Protein AF-A0A968VWU2-F1 (afdb_monomer)

Mean predicted aligned error: 5.8 Å

Nearest PDB structures (foldseek):
  2jiq-assembly1_A  TM=9.433E-01  e=2.489E-09  Desulfovibrio desulfuricans
  2jip-assembly1_A  TM=9.390E-01  e=4.174E-09  Desulfovibrio desulfuricans
  8j83-assembly1_A  TM=9.373E-01  e=7.001E-09  Methylorubrum extorquens AM1
  7vw6-assembly1_A  TM=9.320E-01  e=1.032E-08  Methylorubrum extorquens AM1
  8rcb-assembly1_A  TM=9.216E-01  e=8.081E-03  Nitratidesulfovibrio vulgaris str. Hildenborough

Solvent-accessible surface area (backbone atoms only — not comparable to full-atom values): 12488 Å² total; per-residue (Å²): 88,72,51,68,51,98,80,44,34,35,30,61,42,78,89,86,73,84,62,71,86,89,56,71,60,68,68,56,54,51,31,51,49,40,45,74,73,68,49,81,94,47,87,64,91,47,70,61,52,54,48,41,52,52,18,56,70,31,50,94,45,95,62,14,36,31,81,54,46,71,68,58,24,62,75,60,53,45,41,24,46,36,34,41,60,92,75,74,41,48,38,89,69,83,55,86,80,63,60,38,101,44,98,86,25,52,85,84,88,80,89,79,78,95,78,82,85,69,88,72,64,40,96,90,46,71,68,86,87,81,87,89,82,55,94,68,51,55,91,85,26,86,64,40,69,73,37,72,76,43,45,68,84,59,79,68,80,64,40,76,40,57,64,66,62,29,55,76,71,71,52,54,79,61,38,79,43,74,52,74,60,99,90,47,72,52,74,33,34,28,39,66,62,82,86,123

Sequence (196 aa):
GTMTNSERRISYLPKMIDAPGEAMPDTEIIWRFAQKMGYKGFNYQSAQDIFIEYTQITRGTNLSIAGLNYSVLKEKRSVQWPYDQTLNKGTERLFENNIFYTPDKKANILATGPLVESEKPSLQFPFILTSGRIRDHWHTMTKTGKVNLLNRHIKAMYVEMNNNDAWQLGIKENDLVTISNTNGEVTGPREGDTRQ

Secondary structure (DSSP, 8-state):
-EEE-TTSEEEE----SPPSTT---HHHHHHHHHHHTT-SS---SSHHHHHHHHHHHTTTSTT--TT--HHHHHHHSEEESSEETTTTEE-SSS-TTS--SSTTSSPP---------SPPP-SSS-SPP-----TT--TT-TTGGG-TTGGGT--S--EEE-HHHHHHTTPPTT-EEEEEETTEEEEEEEEE----

Radius of gyration: 25.0 Å; Cα contacts (8 Å, |Δi|>4): 209; chains: 1; bounding box: 54×34×62 Å

pLDDT: mean 93.1, std 6.52, range [40.03, 98.25]

Foldseek 3Di:
DWDADPQQKIADDDDDDDDPDPDDDPLVVVLVVCVVVVHPDSPDPDPQVVVQVVLVVCPPPQFRCHPDGNVLRVVVRIAHPPADNVVSHHDNDPCPVQQPPDPVRHDDDDDDDDDDPDDDADPVRNDDDDDDDDPLADPPNPPSLVDVVSCPPPNDDEAEDEPVVCVVVVHDFQDWDWDDDPVGIDIHGYDYDPPD

Structure (mmCIF, N/CA/C/O backbone):
data_AF-A0A968VWU2-F1
#
_entry.id   AF-A0A968VWU2-F1
#
loop_
_atom_site.group_PDB
_atom_site.id
_atom_site.type_symbol
_atom_site.label_atom_id
_atom_site.label_alt_id
_atom_site.label_comp_id
_atom_site.label_asym_id
_atom_site.label_entity_id
_atom_site.label_seq_id
_atom_site.pdbx_PDB_ins_code
_atom_site.Cartn_x
_atom_site.Cartn_y
_atom_site.Cartn_z
_atom_site.occupancy
_atom_site.B_iso_or_equiv
_atom_site.auth_seq_id
_atom_site.auth_comp_id
_atom_site.auth_asym_id
_atom_site.auth_atom_id
_atom_site.pdbx_PDB_model_num
ATOM 1 N N . GLY A 1 1 ? 0.133 -5.371 -16.666 1.00 94.94 1 GLY A N 1
ATOM 2 C CA . GLY A 1 1 ? 0.773 -4.325 -15.849 1.00 94.94 1 GLY A CA 1
ATOM 3 C C . GLY A 1 1 ? 1.908 -4.917 -15.044 1.00 94.94 1 GLY A C 1
ATOM 4 O O . GLY A 1 1 ? 2.286 -6.063 -15.276 1.00 94.94 1 GLY A O 1
ATOM 5 N N . THR A 1 2 ? 2.420 -4.159 -14.084 1.00 97.06 2 THR A N 1
ATOM 6 C CA . THR A 1 2 ? 3.392 -4.627 -13.089 1.00 97.06 2 THR A CA 1
ATOM 7 C C . THR A 1 2 ? 2.949 -4.197 -11.695 1.00 97.06 2 THR A C 1
ATOM 9 O O . THR A 1 2 ? 2.158 -3.267 -11.554 1.00 97.06 2 THR A O 1
ATOM 12 N N . MET A 1 3 ? 3.424 -4.894 -10.667 1.00 97.38 3 MET A N 1
ATOM 13 C CA . MET A 1 3 ? 3.210 -4.523 -9.267 1.00 97.38 3 MET A CA 1
ATOM 14 C C . MET A 1 3 ? 4.483 -4.778 -8.473 1.00 97.38 3 MET A C 1
ATOM 16 O O . MET A 1 3 ? 5.163 -5.776 -8.717 1.00 97.38 3 MET A O 1
ATOM 20 N N . THR A 1 4 ? 4.770 -3.891 -7.524 1.00 97.56 4 THR A N 1
ATOM 21 C CA . THR A 1 4 ? 5.907 -3.996 -6.606 1.00 97.56 4 THR A CA 1
ATOM 22 C C . THR A 1 4 ? 5.397 -4.305 -5.204 1.00 97.56 4 THR A C 1
ATOM 24 O O . THR A 1 4 ? 4.504 -3.615 -4.719 1.00 97.56 4 THR A O 1
ATOM 27 N N . ASN A 1 5 ? 5.944 -5.330 -4.552 1.00 97.12 5 ASN A N 1
ATOM 28 C CA . ASN A 1 5 ? 5.606 -5.663 -3.164 1.00 97.12 5 ASN A CA 1
ATOM 29 C C . ASN A 1 5 ? 6.549 -4.972 -2.149 1.00 97.12 5 ASN A C 1
ATOM 31 O O . ASN A 1 5 ? 7.481 -4.255 -2.523 1.00 97.12 5 ASN A O 1
ATOM 35 N N . SER A 1 6 ? 6.338 -5.232 -0.856 1.00 96.69 6 SER A N 1
ATOM 36 C CA . SER A 1 6 ? 7.089 -4.613 0.248 1.00 96.69 6 SER A CA 1
ATOM 37 C C . SER A 1 6 ? 8.587 -4.931 0.275 1.00 96.69 6 SER A C 1
ATOM 39 O O . SER A 1 6 ? 9.363 -4.158 0.824 1.00 96.69 6 SER A O 1
ATOM 41 N N . GLU A 1 7 ? 9.023 -6.030 -0.341 1.00 96.69 7 GLU A N 1
ATOM 42 C CA . GLU A 1 7 ? 10.445 -6.383 -0.455 1.00 96.69 7 GLU A CA 1
ATOM 43 C C . GLU A 1 7 ? 11.061 -5.924 -1.785 1.00 96.69 7 GLU A C 1
ATOM 45 O O . GLU A 1 7 ? 12.108 -6.434 -2.186 1.00 96.69 7 GLU A O 1
ATOM 50 N N . ARG A 1 8 ? 10.430 -4.954 -2.468 1.00 97.31 8 ARG A N 1
ATOM 51 C CA . ARG A 1 8 ? 10.921 -4.334 -3.713 1.00 97.31 8 ARG A CA 1
ATOM 52 C C . ARG A 1 8 ? 10.828 -5.243 -4.941 1.00 97.31 8 ARG A C 1
ATOM 54 O O . ARG A 1 8 ? 11.441 -4.964 -5.972 1.00 97.31 8 ARG A O 1
ATOM 61 N N . ARG A 1 9 ? 10.058 -6.330 -4.862 1.00 97.50 9 ARG A N 1
ATOM 62 C CA . ARG A 1 9 ? 9.907 -7.302 -5.948 1.00 97.50 9 ARG A CA 1
ATOM 63 C C . ARG A 1 9 ? 8.828 -6.867 -6.926 1.00 97.50 9 ARG A C 1
ATOM 65 O O . ARG A 1 9 ? 7.657 -6.777 -6.567 1.00 97.50 9 ARG A O 1
ATOM 72 N N . ILE A 1 10 ? 9.234 -6.663 -8.171 1.00 97.94 10 ILE A N 1
ATOM 73 C CA . ILE A 1 10 ? 8.386 -6.347 -9.313 1.00 97.94 10 ILE A CA 1
ATOM 74 C C . ILE A 1 10 ? 7.953 -7.648 -9.979 1.00 97.94 10 ILE A C 1
ATOM 76 O O . ILE A 1 10 ? 8.792 -8.472 -10.339 1.00 97.94 10 ILE A O 1
ATOM 80 N N . SER A 1 11 ? 6.648 -7.819 -10.166 1.00 97.69 11 SER A N 1
ATOM 81 C CA . SER A 1 11 ? 6.063 -8.972 -10.859 1.00 97.69 11 SER A CA 1
ATOM 82 C C . SER A 1 11 ? 5.184 -8.518 -12.018 1.00 97.69 11 SER A C 1
ATOM 84 O O . SER A 1 11 ? 4.574 -7.445 -11.966 1.00 97.69 11 SER A O 1
ATOM 86 N N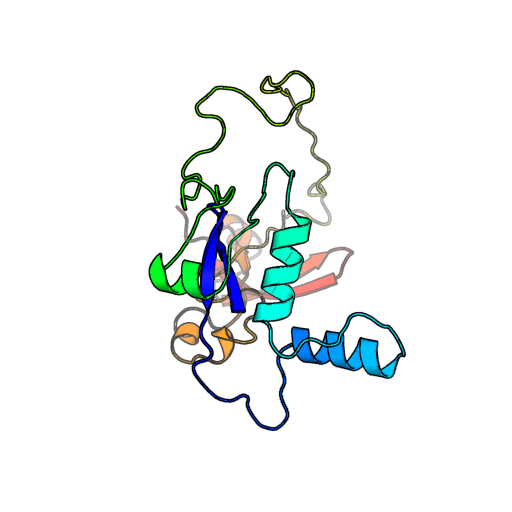 . TYR A 1 12 ? 5.109 -9.335 -13.068 1.00 97.38 12 TYR A N 1
ATOM 87 C CA . TYR A 1 12 ? 4.189 -9.102 -14.178 1.00 97.38 12 TYR A CA 1
ATOM 88 C C . TYR A 1 12 ? 2.763 -9.509 -13.793 1.00 97.38 12 TYR A C 1
ATOM 90 O O . TYR A 1 12 ? 2.537 -10.601 -13.277 1.00 97.38 12 TYR A O 1
ATOM 98 N N . LEU A 1 13 ? 1.799 -8.636 -14.084 1.00 95.75 13 LEU A N 1
ATOM 99 C CA . LEU A 1 13 ? 0.372 -8.900 -13.915 1.00 95.75 13 LEU A CA 1
ATOM 100 C C . LEU A 1 13 ? -0.287 -9.033 -15.298 1.00 95.75 13 LEU A C 1
ATOM 102 O O . LEU A 1 13 ? -0.477 -8.003 -15.968 1.00 95.75 13 LEU A O 1
ATOM 106 N N . PRO A 1 14 ? -0.609 -10.260 -15.757 1.00 94.19 14 PRO A N 1
ATOM 107 C CA . PRO A 1 14 ? -1.283 -10.470 -17.033 1.00 94.19 14 PRO A CA 1
ATOM 108 C C . PRO A 1 14 ? -2.728 -9.964 -16.991 1.00 94.19 14 PRO A C 1
ATOM 110 O O . PRO A 1 14 ? -3.388 -9.994 -15.952 1.00 94.19 14 PRO A O 1
ATOM 113 N N . LYS A 1 15 ? -3.239 -9.533 -18.149 1.00 94.25 15 LYS A N 1
ATOM 114 C CA . LYS A 1 15 ? -4.682 -9.360 -18.341 1.00 94.25 15 LYS A CA 1
ATOM 115 C C . LYS A 1 15 ? -5.313 -10.754 -18.397 1.00 94.25 15 LYS A C 1
ATOM 117 O O . LYS A 1 15 ? -4.870 -11.573 -19.195 1.00 94.25 15 LYS A O 1
ATOM 122 N N . MET A 1 16 ? -6.318 -11.003 -17.559 1.00 93.94 16 MET A N 1
ATOM 123 C CA . MET A 1 16 ? -6.994 -12.307 -17.477 1.00 93.94 16 MET A CA 1
ATOM 124 C C . MET A 1 16 ? -8.399 -12.305 -18.079 1.00 93.94 16 MET A C 1
ATOM 126 O O . MET A 1 16 ? -8.821 -13.315 -18.625 1.00 93.94 16 MET A O 1
ATOM 130 N N . ILE A 1 17 ? -9.120 -11.188 -17.977 1.00 95.31 17 ILE A N 1
ATOM 131 C CA . ILE A 1 17 ? -10.494 -11.038 -18.468 1.00 95.31 17 ILE A CA 1
ATOM 132 C C . ILE A 1 17 ? -10.662 -9.675 -19.136 1.00 95.31 17 ILE A C 1
ATOM 134 O O . ILE A 1 17 ? -9.865 -8.757 -18.904 1.00 95.31 17 ILE A O 1
ATOM 138 N N . ASP A 1 18 ? -11.695 -9.549 -19.961 1.00 95.06 18 ASP A N 1
ATOM 139 C CA . ASP A 1 18 ? -12.107 -8.263 -20.508 1.00 95.06 18 ASP A CA 1
ATOM 140 C C . ASP A 1 18 ? -12.789 -7.395 -19.452 1.00 95.06 18 ASP A C 1
ATOM 142 O O . ASP A 1 18 ? -13.362 -7.882 -18.473 1.00 95.06 18 ASP A O 1
ATOM 146 N N . ALA A 1 19 ? -12.655 -6.083 -19.630 1.00 94.81 19 ALA A N 1
ATOM 147 C CA . ALA A 1 19 ? -13.252 -5.114 -18.732 1.00 94.81 19 ALA A CA 1
ATOM 148 C C . ALA A 1 19 ? -14.783 -5.099 -18.912 1.00 94.81 19 ALA A C 1
ATOM 150 O O . ALA A 1 19 ? -15.272 -5.310 -20.023 1.00 94.81 19 ALA A O 1
ATOM 151 N N . PRO A 1 20 ? -15.559 -4.865 -17.842 1.00 95.94 20 PRO A N 1
ATOM 152 C CA . PRO A 1 20 ? -17.010 -4.797 -17.945 1.00 95.94 20 PRO A CA 1
ATOM 153 C C . PRO A 1 20 ? -17.456 -3.523 -18.678 1.00 95.94 20 PRO A C 1
ATOM 155 O O . PRO A 1 20 ? -17.035 -2.421 -18.324 1.00 95.94 20 PRO A O 1
ATOM 158 N N . GLY A 1 21 ? -18.362 -3.668 -19.648 1.00 96.69 21 GLY A N 1
ATOM 159 C CA . GLY A 1 21 ? -18.932 -2.541 -20.392 1.00 96.69 21 GLY A CA 1
ATOM 160 C C . GLY A 1 21 ? -17.859 -1.714 -21.104 1.00 96.69 21 GLY A C 1
ATOM 161 O O . GLY A 1 21 ? -17.049 -2.253 -21.849 1.00 96.69 21 GLY A O 1
ATOM 162 N N . GLU A 1 22 ? -17.852 -0.407 -20.850 1.00 95.94 22 GLU A N 1
ATOM 163 C CA . GLU A 1 22 ? -16.902 0.556 -21.429 1.00 95.94 22 GLU A CA 1
ATOM 164 C C . GLU A 1 22 ? -15.730 0.876 -20.483 1.00 95.94 22 GLU A C 1
ATOM 166 O O . GLU A 1 22 ? -15.010 1.854 -20.682 1.00 95.94 22 GLU A O 1
ATOM 171 N N . ALA A 1 23 ? -15.544 0.091 -19.414 1.00 96.75 23 ALA A N 1
ATOM 172 C CA . ALA A 1 23 ? -14.465 0.329 -18.464 1.00 96.75 23 ALA A CA 1
ATOM 173 C C . ALA A 1 23 ? -13.090 0.170 -19.130 1.00 96.75 23 ALA A C 1
ATOM 175 O O . ALA A 1 23 ? -12.847 -0.748 -19.914 1.00 96.75 23 ALA A O 1
ATOM 176 N N . MET A 1 24 ? -12.164 1.052 -18.763 1.00 94.25 24 MET A N 1
ATOM 177 C CA . MET A 1 24 ? -10.822 1.118 -19.335 1.00 94.25 24 MET A CA 1
ATOM 178 C C . MET A 1 24 ? -9.753 1.130 -18.237 1.00 94.25 24 MET A C 1
ATOM 180 O O . MET A 1 24 ? -10.033 1.576 -17.124 1.00 94.25 24 MET A O 1
ATOM 184 N N . PRO A 1 25 ? -8.519 0.670 -18.520 1.00 94.62 25 PRO A N 1
ATOM 185 C CA . PRO A 1 25 ? -7.405 0.817 -17.588 1.00 94.62 25 PRO A CA 1
ATOM 186 C C . PRO A 1 25 ? -7.124 2.292 -17.266 1.00 94.62 25 PRO A C 1
ATOM 188 O O . PRO A 1 25 ? -7.071 3.119 -18.175 1.00 94.62 25 PRO A O 1
ATOM 191 N N . ASP A 1 26 ? -6.843 2.614 -16.000 1.00 95.56 26 ASP A N 1
ATOM 192 C CA . ASP A 1 26 ? -6.592 3.997 -15.555 1.00 95.56 26 ASP A CA 1
ATOM 193 C C . ASP A 1 26 ? -5.482 4.691 -16.354 1.00 95.56 26 ASP A C 1
ATOM 195 O O . ASP A 1 26 ? -5.604 5.852 -16.740 1.00 95.56 26 ASP A O 1
ATOM 199 N N . THR A 1 27 ? -4.407 3.963 -16.668 1.00 94.00 27 THR A N 1
ATOM 200 C CA . THR A 1 27 ? -3.305 4.487 -17.483 1.00 94.00 27 THR A CA 1
ATOM 201 C C . THR A 1 27 ? -3.792 4.945 -18.854 1.00 94.00 27 THR A C 1
ATOM 203 O O . THR A 1 27 ? -3.378 5.999 -19.329 1.00 94.00 27 THR A O 1
ATOM 206 N N . GLU A 1 28 ? -4.701 4.178 -19.462 1.00 95.00 28 GLU A N 1
ATOM 207 C CA . GLU A 1 28 ? -5.255 4.489 -20.776 1.00 95.00 28 GLU A CA 1
ATOM 208 C C . GLU A 1 28 ? -6.155 5.717 -20.740 1.00 95.00 28 GLU A C 1
ATOM 210 O O . GLU A 1 28 ? -6.060 6.582 -21.612 1.00 95.00 28 GLU A O 1
ATOM 215 N N . ILE A 1 29 ? -6.971 5.832 -19.693 1.00 96.50 29 ILE A N 1
ATOM 216 C CA . ILE A 1 29 ? -7.780 7.024 -19.437 1.00 96.50 29 ILE A CA 1
ATOM 217 C C . ILE A 1 29 ? -6.874 8.261 -19.357 1.00 96.50 29 ILE A C 1
ATOM 219 O O . ILE A 1 29 ? -7.133 9.257 -20.034 1.00 96.50 29 ILE A O 1
ATOM 223 N N . ILE A 1 30 ? -5.779 8.184 -18.593 1.00 96.25 30 ILE A N 1
ATOM 224 C CA . ILE A 1 30 ? -4.851 9.303 -18.382 1.00 96.25 30 ILE A CA 1
ATOM 225 C C . ILE A 1 30 ? -4.175 9.735 -19.689 1.00 96.25 30 ILE A C 1
ATOM 227 O O . ILE A 1 30 ? -4.173 10.927 -20.007 1.00 96.25 30 ILE A O 1
ATOM 231 N N . TRP A 1 31 ? -3.611 8.808 -20.473 1.00 95.56 31 TRP A N 1
ATOM 232 C CA . TRP A 1 31 ? -2.908 9.214 -21.695 1.00 95.56 31 TRP A CA 1
ATOM 233 C C . TRP A 1 31 ? -3.866 9.717 -22.777 1.00 95.56 31 TRP A C 1
ATOM 235 O O . TRP A 1 31 ? -3.544 10.686 -23.463 1.00 95.56 31 TRP A O 1
ATOM 245 N N . ARG A 1 32 ? -5.070 9.138 -22.901 1.00 95.62 32 ARG A N 1
ATOM 246 C CA . ARG A 1 32 ? -6.089 9.639 -23.838 1.00 95.62 32 ARG A CA 1
ATOM 247 C C . ARG A 1 32 ? -6.577 11.026 -23.439 1.00 95.62 32 ARG A C 1
ATOM 249 O O . ARG A 1 32 ? -6.779 11.874 -24.306 1.00 95.62 32 ARG A O 1
ATOM 256 N N . PHE A 1 33 ? -6.734 11.275 -22.139 1.00 97.19 33 PHE A N 1
ATOM 257 C CA . PHE A 1 33 ? -7.052 12.604 -21.629 1.00 97.19 33 PHE A CA 1
ATOM 258 C C . PHE A 1 33 ? -5.965 13.617 -22.015 1.00 97.19 33 PHE A C 1
ATOM 260 O O . PHE A 1 33 ? -6.276 14.661 -22.585 1.00 97.19 33 PHE A O 1
ATOM 267 N N . ALA A 1 34 ? -4.689 13.284 -21.810 1.00 97.56 34 ALA A N 1
ATOM 268 C CA . ALA A 1 34 ? -3.575 14.144 -22.207 1.00 97.56 34 ALA A CA 1
ATOM 269 C C . ALA A 1 34 ? -3.537 14.410 -23.726 1.00 97.56 34 ALA A C 1
ATOM 271 O O . ALA A 1 34 ? -3.366 15.557 -24.144 1.00 97.56 34 ALA A O 1
ATOM 272 N N . GLN A 1 35 ? -3.780 13.385 -24.552 1.00 96.88 35 GLN A N 1
ATOM 273 C CA . GLN A 1 35 ? -3.920 13.538 -26.006 1.00 96.88 35 GLN A CA 1
ATOM 274 C C . GLN A 1 35 ? -5.071 14.485 -26.369 1.00 96.88 35 GLN A C 1
ATOM 276 O O . GLN A 1 35 ? -4.908 15.357 -27.222 1.00 96.88 35 GLN A O 1
ATOM 281 N N . LYS A 1 36 ? -6.226 14.360 -25.700 1.00 97.56 36 LYS A N 1
ATOM 282 C CA . LYS A 1 36 ? -7.393 15.222 -25.935 1.00 97.56 36 LYS A CA 1
ATOM 283 C C . LYS A 1 36 ? -7.133 16.679 -25.549 1.00 97.56 36 LYS A C 1
ATOM 285 O O . LYS A 1 36 ? -7.652 17.577 -26.205 1.00 97.56 36 LYS A O 1
ATOM 290 N N . MET A 1 37 ? -6.304 16.897 -24.533 1.00 98.25 37 MET A N 1
ATOM 291 C CA . MET A 1 37 ? -5.829 18.213 -24.099 1.00 98.25 37 MET A CA 1
ATOM 292 C C . MET A 1 37 ? -4.725 18.798 -25.002 1.00 98.25 37 MET A C 1
ATOM 294 O O . MET A 1 37 ? -4.295 19.927 -24.785 1.00 98.25 37 MET A O 1
ATOM 298 N N . GLY A 1 38 ? -4.257 18.059 -26.015 1.00 97.69 38 GLY A N 1
ATOM 299 C CA . GLY A 1 38 ? -3.237 18.519 -26.961 1.00 97.69 38 GLY A CA 1
ATOM 300 C C . GLY A 1 38 ? -1.789 18.3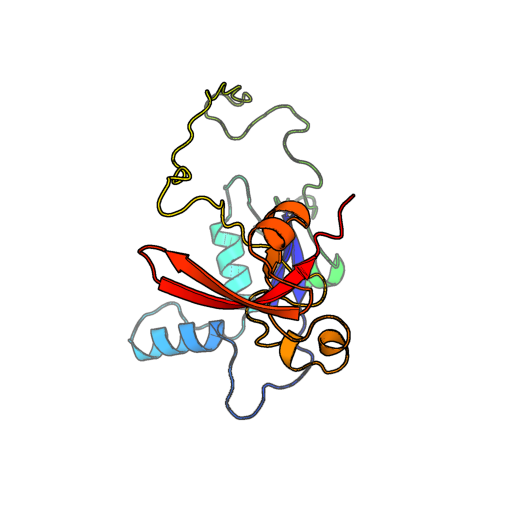37 -26.493 1.00 97.69 38 GLY A C 1
ATOM 301 O O . GLY A 1 38 ? -0.874 18.858 -27.134 1.00 97.69 38 GLY A O 1
ATOM 302 N N . TYR A 1 39 ? -1.546 17.592 -25.408 1.00 97.75 39 TYR A N 1
ATOM 303 C CA . TYR A 1 39 ? -0.186 17.271 -24.971 1.00 97.75 39 TYR A CA 1
ATOM 304 C C . TYR A 1 39 ? 0.469 16.231 -25.890 1.00 97.75 39 TYR A C 1
ATOM 306 O O . TYR A 1 39 ? -0.150 15.260 -26.326 1.00 97.75 39 TYR A O 1
ATOM 314 N N . LYS A 1 40 ? 1.764 16.423 -26.160 1.00 95.75 40 LYS A N 1
ATOM 315 C CA . LYS A 1 40 ? 2.604 15.479 -26.915 1.00 95.75 40 LYS A CA 1
ATOM 316 C C . LYS A 1 40 ? 3.249 14.460 -25.967 1.00 95.75 40 LYS A C 1
ATOM 318 O O . LYS A 1 40 ? 3.343 14.710 -24.772 1.00 95.75 40 LYS A O 1
ATOM 323 N N . GLY A 1 41 ? 3.715 13.332 -26.508 1.00 93.19 41 GLY A N 1
ATOM 324 C CA . GLY A 1 41 ? 4.418 12.294 -25.734 1.00 93.19 41 GLY A CA 1
ATOM 325 C C . GLY A 1 41 ? 3.519 11.215 -25.119 1.00 93.19 41 GLY A C 1
ATOM 326 O O . GLY A 1 41 ? 4.009 10.351 -24.412 1.00 93.19 41 GLY A O 1
ATOM 327 N N . PHE A 1 42 ? 2.218 11.220 -25.420 1.00 95.88 42 PHE A N 1
ATOM 328 C CA . PHE A 1 42 ? 1.241 10.266 -24.872 1.00 95.88 42 PHE A CA 1
ATOM 329 C C . PHE A 1 42 ? 0.776 9.212 -25.891 1.00 95.88 42 PHE A C 1
ATOM 331 O O . PHE A 1 42 ? -0.300 8.639 -25.757 1.00 95.88 42 PHE A O 1
ATOM 338 N N . ASN A 1 43 ? 1.576 8.952 -26.929 1.00 93.94 43 ASN A N 1
ATOM 339 C CA . ASN A 1 43 ? 1.254 8.018 -28.017 1.00 93.94 43 ASN A CA 1
ATOM 340 C C . ASN A 1 43 ? 1.561 6.557 -27.642 1.00 93.94 43 ASN A C 1
ATOM 342 O O . ASN A 1 43 ? 2.182 5.829 -28.416 1.00 93.94 43 ASN A O 1
ATOM 346 N N . TYR A 1 44 ? 1.155 6.146 -26.443 1.00 95.44 44 TYR A N 1
ATOM 347 C CA . TYR A 1 44 ? 1.327 4.781 -25.959 1.00 95.44 44 TYR A CA 1
ATOM 348 C C . TYR A 1 44 ? 0.298 3.849 -26.602 1.00 95.44 44 TYR A C 1
ATOM 350 O O . TYR A 1 44 ? -0.872 4.205 -26.745 1.00 95.44 44 TYR A O 1
ATOM 358 N N . GLN A 1 45 ? 0.725 2.642 -26.965 1.00 92.12 45 GLN A N 1
ATOM 359 C CA . GLN A 1 45 ? -0.150 1.581 -27.469 1.00 92.12 45 GLN A CA 1
ATOM 360 C C . GLN A 1 45 ? -0.535 0.605 -26.356 1.00 92.12 45 GLN A C 1
ATOM 362 O O . GLN A 1 45 ? -1.555 -0.078 -26.438 1.00 92.12 45 GLN A O 1
ATOM 367 N N . SER A 1 46 ? 0.282 0.521 -25.305 1.00 92.88 46 SER A N 1
ATOM 368 C CA . SER A 1 46 ? 0.063 -0.396 -24.197 1.00 92.88 46 SER A CA 1
ATOM 369 C C . SER A 1 46 ? 0.677 0.097 -22.885 1.00 92.88 46 SER A C 1
ATOM 371 O O . SER A 1 46 ? 1.582 0.928 -22.851 1.00 92.88 46 SER A O 1
ATOM 373 N N . ALA A 1 47 ? 0.260 -0.519 -21.776 1.00 93.94 47 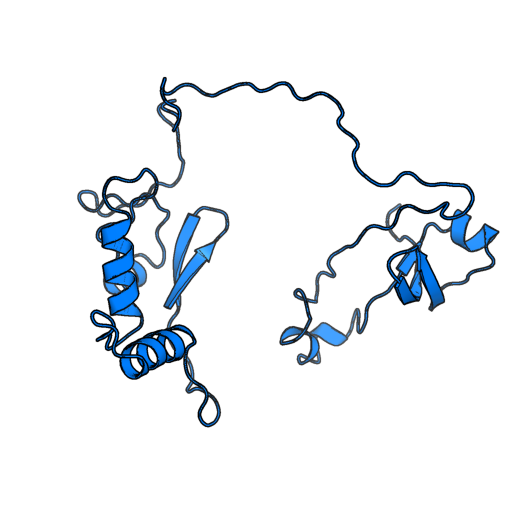ALA A N 1
ATOM 374 C CA . ALA A 1 47 ? 0.904 -0.320 -20.477 1.00 93.94 47 ALA A CA 1
ATOM 375 C C . ALA A 1 47 ? 2.382 -0.767 -20.445 1.00 93.94 47 ALA A C 1
ATOM 377 O O . ALA A 1 47 ? 3.111 -0.403 -19.521 1.00 93.94 47 ALA A O 1
ATOM 378 N N . GLN A 1 48 ? 2.832 -1.577 -21.414 1.00 94.69 48 GLN A N 1
ATOM 379 C CA . GLN A 1 48 ? 4.241 -1.943 -21.529 1.00 94.69 48 GLN A CA 1
ATOM 380 C C . GLN A 1 48 ? 5.086 -0.757 -21.993 1.00 94.69 48 GLN A C 1
ATOM 382 O O . GLN A 1 48 ? 6.196 -0.603 -21.495 1.00 94.69 48 GLN A O 1
ATOM 387 N N . ASP A 1 49 ? 4.560 0.088 -22.879 1.00 95.00 49 ASP A N 1
ATOM 388 C CA . ASP A 1 49 ? 5.298 1.235 -23.416 1.00 95.00 49 ASP A CA 1
ATOM 389 C C . ASP A 1 49 ? 5.615 2.231 -22.298 1.00 95.00 49 ASP A C 1
ATOM 391 O O . ASP A 1 49 ? 6.766 2.627 -22.128 1.00 95.00 49 ASP A O 1
ATOM 395 N N . ILE A 1 50 ? 4.624 2.517 -21.444 1.00 95.56 50 ILE A N 1
ATOM 396 C CA . ILE A 1 50 ? 4.828 3.331 -20.237 1.00 95.56 50 ILE A CA 1
ATOM 397 C C . ILE A 1 50 ? 5.837 2.676 -19.305 1.00 95.56 50 ILE A C 1
ATOM 399 O O . ILE A 1 50 ? 6.696 3.350 -18.750 1.00 95.56 50 ILE A O 1
ATOM 403 N N . PHE A 1 51 ? 5.725 1.362 -19.086 1.00 96.44 51 PHE A N 1
ATOM 404 C CA . PHE A 1 51 ? 6.646 0.673 -18.190 1.00 96.44 51 PHE A CA 1
ATOM 405 C C . PHE A 1 51 ? 8.086 0.763 -18.706 1.00 96.44 51 PHE A C 1
ATOM 407 O O . PHE A 1 51 ? 8.991 1.030 -17.921 1.00 96.44 51 PHE A O 1
ATOM 414 N N . ILE A 1 52 ? 8.298 0.604 -20.015 1.00 95.69 52 ILE A N 1
ATOM 415 C CA . ILE A 1 52 ? 9.609 0.768 -20.648 1.00 95.69 52 ILE A CA 1
ATOM 416 C C . ILE A 1 52 ? 10.112 2.198 -20.454 1.00 95.69 52 ILE A C 1
ATOM 418 O O . ILE A 1 52 ? 11.237 2.361 -19.982 1.00 95.69 52 ILE A O 1
ATOM 422 N N . GLU A 1 53 ? 9.298 3.215 -20.740 1.00 95.88 53 GLU A N 1
ATOM 423 C CA . GLU A 1 53 ? 9.669 4.617 -20.518 1.00 95.88 53 GLU A CA 1
ATOM 424 C C . GLU A 1 53 ? 10.050 4.875 -19.053 1.00 95.88 53 GLU A C 1
ATOM 426 O O . GLU A 1 53 ? 11.149 5.356 -18.768 1.00 95.88 53 GLU A O 1
ATOM 431 N N . TYR A 1 54 ? 9.204 4.444 -18.114 1.00 95.69 54 TYR A N 1
ATOM 432 C CA . TYR A 1 54 ? 9.456 4.547 -16.680 1.00 95.69 54 TYR A CA 1
ATOM 433 C C . TYR A 1 54 ? 10.785 3.895 -16.287 1.00 95.69 54 TYR A C 1
ATOM 435 O O . TYR A 1 54 ? 11.574 4.495 -15.558 1.00 95.69 54 TYR A O 1
ATOM 443 N N . THR A 1 55 ? 11.093 2.703 -16.814 1.00 96.44 55 THR A N 1
ATOM 444 C CA . THR A 1 55 ? 12.365 2.036 -16.499 1.00 96.44 55 THR A CA 1
ATOM 445 C C . THR A 1 55 ? 13.578 2.855 -16.933 1.00 96.44 55 THR A C 1
ATOM 447 O O . THR A 1 55 ? 14.579 2.870 -16.216 1.00 96.44 55 THR A O 1
ATOM 450 N N . GLN A 1 56 ? 13.493 3.583 -18.052 1.00 95.50 56 GLN A N 1
ATOM 451 C CA . GLN A 1 56 ? 14.582 4.444 -18.516 1.00 95.50 56 GLN A CA 1
ATOM 452 C C . GLN A 1 56 ? 14.780 5.656 -17.611 1.00 95.50 56 GLN A C 1
ATOM 454 O O . GLN A 1 56 ? 15.922 6.015 -17.335 1.00 95.50 56 GLN A O 1
ATOM 459 N N . ILE A 1 57 ? 13.697 6.233 -17.087 1.00 95.88 57 ILE A N 1
ATOM 460 C CA . ILE A 1 57 ? 13.757 7.374 -16.161 1.00 95.88 57 ILE A CA 1
ATOM 461 C C . ILE A 1 57 ? 14.483 6.994 -14.861 1.00 95.88 57 ILE A C 1
ATOM 463 O O . ILE A 1 57 ? 15.188 7.812 -14.279 1.00 95.88 57 ILE A O 1
ATOM 467 N N . THR A 1 58 ? 14.375 5.738 -14.418 1.00 96.31 58 THR A N 1
ATOM 468 C CA . THR A 1 58 ? 15.087 5.270 -13.214 1.00 96.31 58 THR A CA 1
ATOM 469 C C . THR A 1 58 ? 16.591 5.055 -13.417 1.00 96.31 58 THR A C 1
ATOM 471 O O . THR A 1 58 ? 17.306 4.796 -12.444 1.00 96.31 58 THR A O 1
ATOM 474 N N . ARG A 1 59 ? 17.101 5.135 -14.652 1.00 95.06 59 ARG A N 1
ATOM 475 C CA . ARG A 1 59 ? 18.513 4.881 -14.955 1.00 95.06 59 ARG A CA 1
ATOM 476 C C . ARG A 1 59 ? 19.418 5.834 -14.170 1.00 95.06 59 ARG A C 1
ATOM 478 O O . ARG A 1 59 ? 19.182 7.034 -14.116 1.00 95.06 59 ARG A O 1
ATOM 485 N N . GLY A 1 60 ? 20.474 5.286 -13.571 1.00 91.12 60 GLY A N 1
ATOM 486 C CA . GLY A 1 60 ? 21.441 6.059 -12.780 1.00 91.12 60 GLY A CA 1
ATOM 487 C C . GLY A 1 60 ? 20.973 6.400 -11.361 1.00 91.12 60 GLY A C 1
ATOM 488 O O . GLY A 1 60 ? 21.738 6.972 -10.591 1.00 91.12 60 GLY A O 1
ATOM 489 N N . THR A 1 61 ? 19.751 6.021 -10.984 1.00 94.44 61 THR A N 1
ATOM 490 C CA . THR A 1 61 ? 19.270 6.146 -9.605 1.00 94.44 61 THR A CA 1
ATOM 491 C C . THR A 1 61 ? 19.621 4.905 -8.779 1.00 94.44 61 THR A C 1
ATOM 493 O O . THR A 1 61 ? 19.834 3.814 -9.310 1.00 94.44 61 THR A O 1
ATOM 496 N N . ASN A 1 62 ? 19.577 5.042 -7.452 1.00 92.44 62 ASN A N 1
ATOM 497 C CA . ASN A 1 62 ? 19.767 3.941 -6.497 1.00 92.44 62 ASN A CA 1
ATOM 498 C C . ASN A 1 62 ? 18.674 2.857 -6.549 1.00 92.44 62 ASN A C 1
ATOM 500 O O . ASN A 1 62 ? 18.766 1.867 -5.834 1.00 92.44 62 ASN A O 1
ATOM 504 N N . LEU A 1 63 ? 17.627 3.059 -7.350 1.00 92.69 63 LEU A N 1
ATOM 505 C CA . LEU A 1 63 ? 16.491 2.155 -7.540 1.00 92.69 63 LEU A CA 1
ATOM 506 C C . LEU A 1 63 ? 16.333 1.738 -9.006 1.00 92.69 63 LEU A C 1
ATOM 508 O O . LEU A 1 63 ? 15.272 1.260 -9.395 1.00 92.69 63 LEU A O 1
ATOM 512 N N . SER A 1 64 ? 17.383 1.931 -9.813 1.00 95.75 64 SER A N 1
ATOM 513 C CA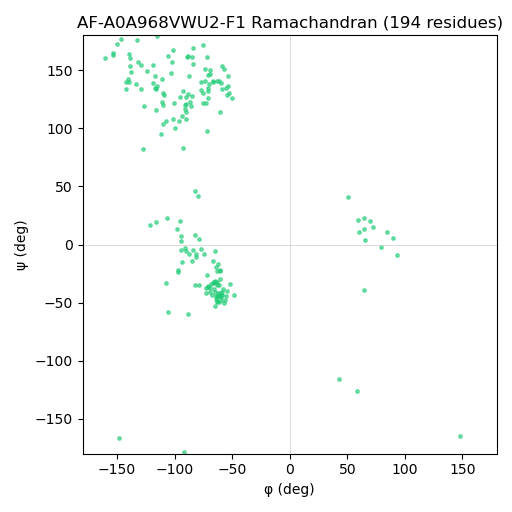 . SER A 1 64 ? 17.355 1.688 -11.252 1.00 95.75 64 SER A CA 1
ATOM 514 C C . SER A 1 64 ? 16.788 0.312 -11.583 1.00 95.75 64 SER A C 1
ATOM 516 O O . SER A 1 64 ? 17.279 -0.716 -11.118 1.00 95.75 64 SER A O 1
ATOM 518 N N . ILE A 1 65 ? 15.772 0.318 -12.438 1.00 96.94 65 ILE A N 1
ATOM 519 C CA . ILE A 1 65 ? 15.188 -0.866 -13.071 1.00 96.94 65 ILE A CA 1
ATOM 520 C C . ILE A 1 65 ? 15.381 -0.842 -14.588 1.00 96.94 65 ILE A C 1
ATOM 522 O O . ILE A 1 65 ? 14.665 -1.520 -15.328 1.00 96.94 65 ILE A O 1
ATOM 526 N N . ALA A 1 66 ? 16.334 -0.035 -15.057 1.00 95.19 66 ALA A N 1
ATOM 527 C CA . ALA A 1 66 ? 16.668 0.083 -16.465 1.00 95.19 66 ALA A CA 1
ATOM 528 C C . ALA A 1 66 ? 16.944 -1.302 -17.073 1.00 95.19 66 ALA A C 1
ATOM 530 O O . ALA A 1 66 ? 17.697 -2.103 -16.525 1.00 95.19 66 ALA A O 1
ATOM 531 N N . GLY A 1 67 ? 16.299 -1.584 -18.205 1.00 90.75 67 GLY A N 1
ATOM 532 C CA . GLY A 1 67 ? 16.409 -2.872 -18.891 1.00 90.75 67 GLY A CA 1
ATOM 533 C C . GLY A 1 67 ? 15.328 -3.889 -18.518 1.00 90.75 67 GLY A C 1
ATOM 534 O O . GLY A 1 67 ? 15.204 -4.897 -19.214 1.00 90.75 67 GLY A O 1
ATOM 535 N N . LEU A 1 68 ? 14.500 -3.633 -17.496 1.00 95.56 68 LEU A N 1
ATOM 536 C CA . LEU A 1 68 ? 13.299 -4.439 -17.281 1.00 95.56 68 LEU A CA 1
ATOM 537 C C . LEU A 1 68 ? 12.249 -4.168 -18.361 1.00 95.56 68 LEU A C 1
ATOM 539 O O . LEU A 1 68 ? 11.961 -3.036 -18.735 1.00 95.56 68 LEU A O 1
ATOM 543 N N . ASN A 1 69 ? 11.631 -5.245 -18.827 1.00 94.56 69 ASN A N 1
ATOM 544 C CA . ASN A 1 69 ? 10.462 -5.231 -19.695 1.00 94.56 69 ASN A CA 1
ATOM 545 C C . ASN A 1 69 ? 9.580 -6.445 -19.359 1.00 94.56 69 ASN A C 1
ATOM 547 O O . ASN A 1 69 ? 9.926 -7.271 -18.508 1.00 94.56 69 ASN A O 1
ATOM 551 N N . TYR A 1 70 ? 8.424 -6.566 -20.010 1.00 96.38 70 TYR A N 1
ATOM 552 C CA . TYR A 1 70 ? 7.496 -7.656 -19.706 1.00 96.38 70 TYR A CA 1
ATOM 553 C C . TYR A 1 70 ? 8.062 -9.036 -20.050 1.00 96.38 70 TYR A C 1
ATOM 555 O O . TYR A 1 70 ? 7.741 -9.987 -19.346 1.00 96.38 70 TYR A O 1
ATOM 563 N N . SER A 1 71 ? 8.909 -9.167 -21.074 1.00 95.06 71 SER A N 1
ATOM 564 C CA . SER A 1 71 ? 9.536 -10.447 -21.428 1.00 95.06 71 SER A CA 1
ATOM 565 C C . SER A 1 71 ? 10.451 -10.942 -20.308 1.00 95.06 71 SER A C 1
ATOM 567 O O . SER A 1 71 ? 10.293 -12.073 -19.859 1.00 95.06 71 SER A O 1
ATOM 569 N N . VAL A 1 72 ? 11.308 -10.065 -19.771 1.00 94.50 72 VAL A N 1
ATOM 570 C CA . VAL A 1 72 ? 12.186 -10.387 -18.630 1.00 94.50 72 VAL A CA 1
ATOM 571 C C . VAL A 1 72 ? 11.368 -10.801 -17.405 1.00 94.50 72 VAL A C 1
ATOM 573 O O . VAL A 1 72 ? 11.673 -11.798 -16.755 1.00 94.50 72 VAL A O 1
ATOM 576 N N . LEU A 1 73 ? 10.302 -10.059 -17.088 1.00 96.56 73 LEU A N 1
ATOM 577 C CA . LEU A 1 73 ? 9.455 -10.367 -15.932 1.00 96.56 73 LEU A CA 1
ATOM 578 C C . LEU A 1 73 ? 8.658 -11.665 -16.108 1.00 96.56 73 LEU A C 1
ATOM 580 O O . LEU A 1 73 ? 8.434 -12.367 -15.128 1.00 96.56 73 LEU A O 1
ATOM 584 N N . LYS A 1 74 ? 8.236 -12.001 -17.331 1.00 95.88 74 LYS A N 1
ATOM 585 C CA . LYS A 1 74 ? 7.576 -13.281 -17.630 1.00 95.88 74 LYS A CA 1
ATOM 586 C C . LYS A 1 74 ? 8.543 -14.453 -17.479 1.00 95.88 74 LYS A C 1
ATOM 588 O O . LYS A 1 74 ? 8.172 -15.456 -16.880 1.00 95.88 74 LYS A O 1
ATOM 593 N N . GLU A 1 75 ? 9.770 -14.308 -17.972 1.00 95.50 75 GLU A N 1
ATOM 594 C CA . GLU A 1 75 ? 10.817 -15.328 -17.866 1.00 95.50 75 GLU A CA 1
ATOM 595 C C . GLU A 1 75 ? 11.227 -15.562 -16.405 1.00 95.50 75 GLU A C 1
ATOM 597 O O . GLU A 1 75 ? 11.173 -16.684 -15.905 1.00 95.50 75 GLU A O 1
ATOM 602 N N . LYS A 1 76 ? 11.573 -14.491 -15.681 1.00 94.50 76 LYS A N 1
ATOM 603 C CA . LYS A 1 76 ? 12.062 -14.573 -14.293 1.00 94.50 76 LYS A CA 1
ATOM 604 C C . LYS A 1 76 ? 10.953 -14.708 -13.253 1.00 94.50 76 LYS A C 1
ATOM 606 O O . LYS A 1 76 ? 11.245 -14.896 -12.074 1.00 94.50 76 LYS A O 1
ATOM 611 N N . ARG A 1 77 ? 9.685 -14.571 -13.657 1.00 95.00 77 ARG A N 1
ATOM 612 C CA . ARG A 1 77 ? 8.476 -14.416 -12.818 1.00 95.00 77 ARG A CA 1
ATOM 613 C C . ARG A 1 77 ? 8.442 -13.129 -11.991 1.00 95.00 77 ARG A C 1
ATOM 615 O O . ARG A 1 77 ? 7.384 -12.521 -11.840 1.00 95.00 77 ARG A O 1
ATOM 622 N N . SER A 1 78 ? 9.581 -12.716 -11.445 1.00 96.25 78 SER A N 1
ATOM 623 C CA . SER A 1 78 ? 9.719 -11.503 -10.654 1.00 96.25 78 SER A CA 1
ATOM 624 C C . SER A 1 78 ? 11.173 -11.041 -10.568 1.00 96.25 78 SER A C 1
ATOM 626 O O . SER A 1 78 ? 12.092 -11.835 -10.760 1.00 96.25 78 SER A O 1
ATOM 628 N N . VAL A 1 79 ? 11.389 -9.771 -10.229 1.00 97.44 79 VAL A N 1
ATOM 629 C CA . VAL A 1 79 ? 12.723 -9.189 -10.025 1.00 97.44 79 VAL A CA 1
ATOM 630 C C . VAL A 1 79 ? 12.685 -8.205 -8.859 1.00 97.44 79 VAL A C 1
ATOM 632 O O . VAL A 1 79 ? 11.800 -7.360 -8.817 1.00 97.44 79 VAL A O 1
ATOM 635 N N . GLN A 1 80 ? 13.645 -8.266 -7.933 1.00 97.69 80 GLN A N 1
ATOM 636 C CA . GLN A 1 80 ? 13.842 -7.204 -6.938 1.00 97.69 80 GLN A CA 1
ATOM 637 C C . GLN A 1 80 ? 14.718 -6.099 -7.517 1.00 97.69 80 GLN A C 1
ATOM 639 O O . GLN A 1 80 ? 15.795 -6.386 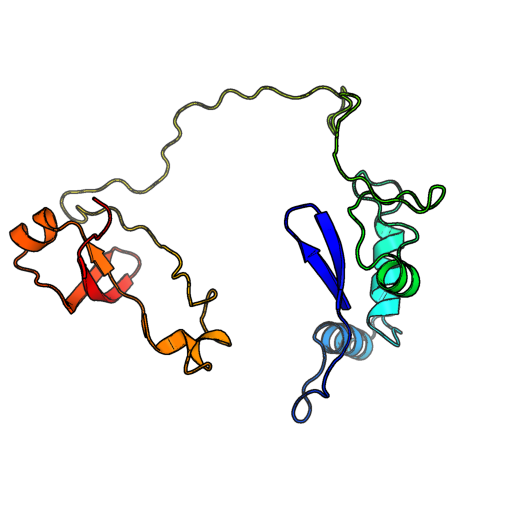-8.036 1.00 97.69 80 GLN A O 1
ATOM 644 N N . TRP A 1 81 ? 14.265 -4.847 -7.440 1.00 96.56 81 TRP A N 1
ATOM 645 C CA . TRP A 1 81 ? 15.124 -3.713 -7.790 1.00 96.56 81 TRP A CA 1
ATOM 646 C C . TRP A 1 81 ? 16.207 -3.512 -6.716 1.00 96.56 81 TRP A C 1
ATOM 648 O O . TRP A 1 81 ? 16.014 -4.008 -5.614 1.00 96.56 81 TRP A O 1
ATOM 658 N N . PRO A 1 82 ? 17.324 -2.808 -6.967 1.00 96.56 82 PRO A N 1
ATOM 659 C CA . PRO A 1 82 ? 17.827 -2.422 -8.280 1.00 96.56 82 PRO A CA 1
ATOM 660 C C . PRO A 1 82 ? 18.051 -3.630 -9.183 1.00 96.56 82 PRO A C 1
ATOM 662 O O . PRO A 1 82 ? 18.291 -4.741 -8.717 1.00 96.56 82 PRO A O 1
ATOM 665 N N . TYR A 1 83 ? 17.918 -3.409 -10.482 1.00 96.31 83 TYR A N 1
ATOM 666 C CA . TYR A 1 83 ? 18.133 -4.427 -11.493 1.00 96.31 83 TYR A CA 1
ATOM 667 C C . TYR A 1 83 ? 19.392 -4.109 -12.290 1.00 96.31 83 TYR A C 1
ATOM 669 O O . TYR A 1 83 ? 19.506 -3.039 -12.889 1.00 96.31 83 TYR A O 1
ATOM 677 N N . ASP A 1 84 ? 20.323 -5.056 -12.301 1.00 91.81 84 ASP A N 1
ATOM 678 C CA . ASP A 1 84 ? 21.518 -5.002 -13.125 1.00 91.81 84 ASP A CA 1
ATOM 679 C C . ASP A 1 84 ? 21.228 -5.667 -14.474 1.00 91.81 84 ASP A C 1
ATOM 681 O O . ASP A 1 84 ? 21.088 -6.890 -14.581 1.00 91.81 84 ASP A O 1
ATOM 685 N N . GLN A 1 85 ? 21.134 -4.842 -15.518 1.00 89.19 85 GLN A N 1
ATOM 686 C CA . GLN A 1 85 ? 20.899 -5.300 -16.883 1.00 89.19 85 GLN A CA 1
ATOM 687 C C . GLN A 1 85 ? 22.067 -6.136 -17.429 1.00 89.19 85 GLN A C 1
ATOM 689 O O . GLN A 1 85 ? 21.828 -7.048 -18.217 1.00 89.19 85 GLN A O 1
ATOM 694 N N . THR A 1 86 ? 23.306 -5.854 -17.016 1.00 90.44 86 THR A N 1
ATOM 695 C CA . THR A 1 86 ? 24.504 -6.558 -17.505 1.00 90.44 86 THR A CA 1
ATOM 696 C C . THR A 1 86 ? 24.586 -7.973 -16.946 1.00 90.44 86 THR A C 1
ATOM 698 O O . THR A 1 86 ? 24.926 -8.908 -17.665 1.00 90.44 86 THR A O 1
ATOM 701 N N . LEU A 1 87 ? 24.186 -8.139 -15.685 1.00 90.12 87 LEU A N 1
ATOM 702 C CA . LEU A 1 87 ? 24.127 -9.433 -15.009 1.00 90.12 87 LEU A CA 1
ATOM 703 C C . LEU A 1 87 ? 22.771 -10.128 -15.170 1.00 90.12 87 LEU A C 1
ATOM 705 O O . LEU A 1 87 ? 22.604 -11.261 -14.717 1.00 90.12 87 LEU A O 1
ATOM 709 N N . ASN A 1 88 ? 21.791 -9.456 -15.786 1.00 90.50 88 ASN A N 1
ATOM 710 C CA . ASN A 1 88 ? 20.411 -9.921 -15.897 1.00 90.50 88 ASN A CA 1
ATOM 711 C C . ASN A 1 88 ? 19.853 -10.355 -14.519 1.00 90.50 88 ASN A C 1
ATOM 713 O O . ASN A 1 88 ? 19.196 -11.394 -14.394 1.00 90.50 88 ASN A O 1
ATOM 717 N N . LYS A 1 89 ? 20.158 -9.602 -13.449 1.00 93.38 89 LYS A N 1
ATOM 718 C CA . LYS A 1 89 ? 19.873 -9.997 -12.057 1.00 93.38 89 LYS A CA 1
ATOM 719 C C . LYS A 1 89 ? 19.379 -8.817 -11.214 1.00 93.38 89 LYS A C 1
ATOM 721 O O . LYS A 1 89 ? 19.867 -7.701 -11.334 1.00 93.38 89 LYS A O 1
ATOM 726 N N . GLY A 1 90 ? 18.395 -9.079 -10.353 1.00 95.06 90 GLY A N 1
ATOM 727 C CA . GLY A 1 90 ? 17.943 -8.138 -9.323 1.00 95.06 90 GLY A CA 1
ATOM 728 C C . GLY A 1 90 ? 18.790 -8.186 -8.048 1.00 95.06 90 GLY A C 1
ATOM 729 O O . GLY A 1 90 ? 19.580 -9.109 -7.850 1.00 95.06 90 GLY A O 1
ATOM 730 N N . THR A 1 91 ? 18.595 -7.223 -7.152 1.00 95.75 91 THR A N 1
ATOM 731 C CA . THR A 1 91 ? 19.298 -7.155 -5.862 1.00 95.75 91 THR A CA 1
ATOM 732 C C . THR A 1 91 ? 18.418 -7.649 -4.713 1.00 95.75 91 THR A C 1
ATOM 734 O O . THR A 1 91 ? 17.500 -6.951 -4.276 1.00 95.75 91 THR A O 1
ATOM 737 N N . GLU A 1 92 ? 18.730 -8.834 -4.184 1.00 95.06 92 GLU A N 1
ATOM 738 C CA . GLU A 1 92 ? 17.990 -9.472 -3.082 1.00 95.06 92 GLU A CA 1
ATOM 739 C C . GLU A 1 92 ? 18.066 -8.649 -1.787 1.00 95.06 92 GLU A C 1
ATOM 741 O O . GLU A 1 92 ? 17.038 -8.321 -1.189 1.00 95.06 92 GLU A O 1
ATOM 746 N N . ARG A 1 93 ? 19.277 -8.225 -1.406 1.00 95.88 93 ARG A N 1
ATOM 747 C CA . ARG A 1 93 ? 19.542 -7.446 -0.194 1.00 95.88 93 ARG A CA 1
ATOM 748 C C . ARG A 1 93 ? 20.363 -6.197 -0.505 1.00 95.88 93 ARG A C 1
ATOM 750 O O . ARG A 1 93 ? 21.354 -6.252 -1.223 1.00 95.88 93 ARG A O 1
ATOM 757 N N . LEU A 1 94 ? 19.941 -5.058 0.041 1.00 96.12 94 LEU A N 1
ATOM 758 C CA . LEU A 1 94 ? 20.689 -3.804 -0.060 1.00 96.12 94 LEU A CA 1
ATOM 759 C C . LEU A 1 94 ? 21.769 -3.709 1.020 1.00 96.12 94 LEU A C 1
ATOM 761 O O . LEU A 1 94 ? 21.621 -4.270 2.105 1.00 96.12 94 LEU A O 1
ATOM 765 N N . PHE A 1 95 ? 22.803 -2.918 0.726 1.00 96.00 95 PHE A N 1
ATOM 766 C CA . PHE A 1 95 ? 23.838 -2.489 1.674 1.00 96.00 95 PHE A CA 1
ATOM 767 C C . PHE A 1 95 ? 24.723 -3.610 2.243 1.00 96.00 95 PHE A C 1
ATOM 769 O O . PHE A 1 95 ? 25.358 -3.415 3.275 1.00 96.00 95 PHE A O 1
ATOM 776 N N . GLU A 1 96 ? 24.837 -4.757 1.564 1.00 95.88 96 GLU A N 1
ATOM 777 C CA . GLU A 1 96 ? 25.745 -5.849 1.973 1.00 95.88 96 GLU A CA 1
ATOM 778 C C . GLU A 1 96 ? 27.223 -5.424 2.009 1.00 95.88 96 GLU A C 1
ATOM 780 O O . GLU A 1 96 ? 28.034 -6.013 2.715 1.00 95.88 96 GLU A O 1
ATOM 785 N N . ASN A 1 97 ? 27.566 -4.361 1.282 1.00 95.31 97 ASN A N 1
ATOM 786 C CA . ASN A 1 97 ? 28.891 -3.749 1.242 1.00 95.31 97 ASN A CA 1
ATOM 787 C C . ASN A 1 97 ? 29.067 -2.568 2.218 1.00 95.31 97 ASN A C 1
ATOM 789 O O . ASN A 1 97 ? 30.082 -1.880 2.145 1.00 95.31 97 ASN A O 1
ATOM 793 N N . ASN A 1 98 ? 28.094 -2.299 3.098 1.00 96.56 98 ASN A N 1
ATOM 794 C CA . ASN A 1 98 ? 28.082 -1.160 4.027 1.00 96.56 98 ASN A CA 1
ATOM 795 C C . ASN A 1 98 ? 28.137 0.233 3.360 1.00 96.56 98 ASN A C 1
ATOM 797 O O . ASN A 1 98 ? 28.509 1.206 4.012 1.00 96.56 98 ASN A O 1
ATOM 801 N N . ILE A 1 99 ? 27.758 0.348 2.081 1.00 96.00 99 ILE A N 1
ATOM 802 C CA . ILE A 1 99 ? 27.691 1.625 1.353 1.00 96.00 99 ILE A CA 1
ATOM 803 C C . ILE A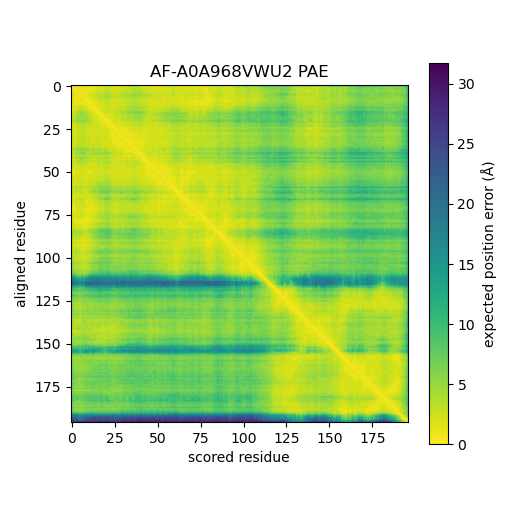 1 99 ? 26.243 2.110 1.327 1.00 96.00 99 ILE A C 1
ATOM 805 O O . ILE A 1 99 ? 25.443 1.658 0.509 1.00 96.00 99 ILE A O 1
ATOM 809 N N . PHE A 1 100 ? 25.901 3.052 2.200 1.00 97.06 100 PHE A N 1
ATOM 810 C CA . PHE A 1 100 ? 24.542 3.579 2.326 1.00 97.06 100 PHE A CA 1
ATOM 811 C C . PHE A 1 100 ? 24.258 4.708 1.326 1.00 97.06 100 PHE A C 1
ATOM 813 O O . PHE A 1 100 ? 25.162 5.348 0.784 1.00 97.06 100 PHE A O 1
ATOM 820 N N . TYR A 1 101 ? 22.977 4.994 1.085 1.00 95.19 101 TYR A N 1
ATOM 821 C CA . TYR A 1 101 ? 22.536 6.093 0.212 1.00 95.19 101 TYR A CA 1
ATOM 822 C C . TYR A 1 101 ? 22.577 7.464 0.906 1.00 95.19 101 TYR A C 1
ATOM 824 O O . TYR A 1 101 ? 21.675 8.281 0.756 1.00 95.19 101 TYR A O 1
ATOM 832 N N . THR A 1 102 ? 23.641 7.714 1.662 1.00 96.38 102 THR A N 1
ATOM 833 C CA . THR A 1 102 ? 23.975 8.993 2.297 1.00 96.38 102 THR A CA 1
ATOM 834 C C . THR A 1 102 ? 25.130 9.668 1.542 1.00 96.38 102 THR A C 1
ATOM 836 O O . THR A 1 102 ? 25.817 9.005 0.750 1.00 96.38 102 THR A O 1
ATOM 839 N N . PRO A 1 103 ? 25.364 10.983 1.724 1.00 96.31 103 PRO A N 1
ATOM 840 C CA . PRO A 1 103 ? 26.485 11.673 1.080 1.00 96.31 103 PRO A CA 1
ATOM 841 C C . PRO A 1 103 ? 27.858 11.069 1.416 1.00 96.31 103 PRO A C 1
ATOM 843 O O . PRO A 1 103 ? 28.694 10.935 0.528 1.00 96.31 103 PRO A O 1
ATOM 846 N N . ASP A 1 104 ? 28.065 10.640 2.665 1.00 97.19 104 ASP A N 1
ATOM 847 C CA . ASP A 1 104 ? 29.316 10.050 3.165 1.00 97.19 104 ASP A CA 1
ATOM 848 C C . ASP A 1 104 ? 29.341 8.509 3.122 1.00 97.19 104 ASP A C 1
ATOM 850 O O . ASP A 1 104 ? 30.316 7.889 3.548 1.00 97.19 104 ASP A O 1
ATOM 854 N N . LYS A 1 105 ? 28.273 7.895 2.593 1.00 97.69 105 LYS A N 1
ATOM 855 C CA . LYS A 1 105 ? 28.074 6.445 2.454 1.00 97.69 105 LYS A CA 1
ATOM 856 C C . LYS A 1 105 ? 27.977 5.660 3.761 1.00 97.69 105 LYS A C 1
ATOM 858 O O . LYS A 1 105 ? 28.005 4.431 3.711 1.00 97.69 105 LYS A O 1
ATOM 863 N N . LYS A 1 106 ? 27.797 6.318 4.907 1.00 97.81 106 LYS A N 1
ATOM 864 C CA . LYS A 1 106 ? 27.626 5.663 6.213 1.00 97.81 106 LYS A CA 1
ATOM 865 C C . LYS A 1 106 ? 26.166 5.645 6.659 1.00 97.81 106 LYS A C 1
ATOM 867 O O . LYS A 1 106 ? 25.353 6.453 6.216 1.00 97.81 106 LYS A O 1
ATOM 872 N N . ALA A 1 107 ? 25.827 4.711 7.545 1.00 97.19 107 ALA A N 1
ATOM 873 C CA . ALA A 1 107 ? 24.531 4.714 8.213 1.00 97.19 107 ALA A CA 1
ATOM 874 C C . ALA A 1 107 ? 24.462 5.865 9.226 1.00 97.19 107 ALA A C 1
ATOM 876 O O . ALA A 1 107 ? 25.384 6.050 10.020 1.00 97.19 107 ALA A O 1
ATOM 877 N N . ASN A 1 108 ? 23.347 6.594 9.234 1.00 95.94 108 ASN A N 1
ATOM 878 C CA . ASN A 1 108 ? 23.091 7.634 10.226 1.00 95.94 108 ASN A CA 1
ATOM 879 C C . ASN A 1 108 ? 22.364 7.028 11.428 1.00 95.94 108 ASN A C 1
ATOM 881 O O . ASN A 1 108 ? 21.262 6.498 11.283 1.00 95.94 108 ASN A O 1
ATOM 885 N N . ILE A 1 109 ? 22.963 7.131 12.614 1.00 95.38 109 ILE A N 1
ATOM 886 C CA . ILE A 1 109 ? 22.312 6.766 13.875 1.00 95.38 109 ILE A CA 1
ATOM 887 C C . ILE A 1 109 ? 21.608 8.013 14.402 1.00 95.38 109 ILE A C 1
ATOM 889 O O . ILE A 1 109 ? 22.257 8.999 14.744 1.00 95.38 109 ILE A O 1
ATOM 893 N N . LEU A 1 110 ? 20.279 7.974 14.446 1.00 92.62 110 LEU A N 1
ATOM 894 C CA . LEU A 1 110 ? 19.451 9.081 14.913 1.00 92.62 110 LEU A CA 1
ATOM 895 C C . LEU A 1 110 ? 18.811 8.697 16.245 1.00 92.62 110 LEU A C 1
ATOM 897 O O . LEU A 1 110 ? 18.061 7.726 16.316 1.00 92.62 110 LEU A O 1
ATOM 901 N N . ALA A 1 111 ? 19.102 9.462 17.295 1.00 91.62 111 ALA A N 1
ATOM 902 C CA . ALA A 1 111 ? 18.397 9.360 18.565 1.00 91.62 111 ALA A CA 1
ATOM 903 C C . ALA A 1 111 ? 17.216 10.337 18.553 1.00 91.62 111 ALA A C 1
ATOM 905 O O . ALA A 1 111 ? 17.408 11.543 18.408 1.00 91.62 111 ALA A O 1
ATOM 906 N N . THR A 1 112 ? 15.998 9.824 18.705 1.00 86.69 112 THR A N 1
ATOM 907 C CA . THR A 1 112 ? 14.784 10.641 18.823 1.00 86.69 112 THR A CA 1
ATOM 908 C C . THR A 1 112 ? 14.243 10.556 20.245 1.00 86.69 112 THR A C 1
ATOM 910 O O . THR A 1 112 ? 14.101 9.459 20.786 1.00 86.69 112 THR A O 1
ATOM 913 N N . GLY A 1 113 ? 13.945 11.706 20.855 1.00 82.81 113 GLY A N 1
ATOM 914 C CA . GLY A 1 113 ? 13.246 11.774 22.143 1.00 82.81 113 GLY A CA 1
ATOM 915 C C . GLY A 1 113 ? 11.743 11.483 22.011 1.00 82.81 113 GLY A C 1
ATOM 916 O O . GLY A 1 113 ? 11.235 11.392 20.890 1.00 82.81 113 GLY A O 1
ATOM 917 N N . PRO A 1 114 ? 11.013 11.351 23.134 1.00 81.75 114 PRO A N 1
ATOM 918 C CA . PRO A 1 114 ? 9.572 11.140 23.106 1.00 81.75 114 PRO A CA 1
ATOM 919 C C . PRO A 1 114 ? 8.865 12.429 22.672 1.00 81.75 114 PRO A C 1
ATOM 921 O O . PRO A 1 114 ? 8.633 13.331 23.475 1.00 81.75 114 PRO A O 1
ATOM 924 N N . LEU A 1 115 ? 8.523 12.515 21.391 1.00 78.06 115 LEU A N 1
ATOM 925 C CA . LEU A 1 115 ? 7.606 13.521 20.875 1.00 78.06 115 LEU A CA 1
ATOM 926 C C . LEU A 1 115 ? 6.198 12.912 20.868 1.00 78.06 115 LEU A C 1
ATOM 928 O O . LEU A 1 115 ? 5.928 11.987 20.107 1.00 78.06 115 LEU A O 1
ATOM 932 N N . VAL A 1 116 ? 5.316 13.394 21.747 1.00 72.50 116 VAL A N 1
ATOM 933 C CA . VAL A 1 116 ? 3.901 12.989 21.776 1.00 72.50 116 VAL A CA 1
ATOM 934 C C . VAL A 1 116 ? 3.057 14.183 21.348 1.00 72.50 116 VAL A C 1
ATOM 936 O O . VAL A 1 116 ? 2.739 15.046 22.163 1.00 72.50 116 VAL A O 1
ATOM 939 N N . GLU A 1 117 ? 2.721 14.229 20.061 1.00 80.25 117 GLU A N 1
ATOM 940 C CA . GLU A 1 117 ? 1.850 15.255 19.461 1.00 80.25 117 GLU A CA 1
ATOM 941 C C . GLU A 1 117 ? 0.378 14.827 19.391 1.00 80.25 117 GLU A C 1
ATOM 943 O O . GLU A 1 117 ? -0.479 15.607 18.988 1.00 80.25 117 GLU A O 1
ATOM 948 N N . SER A 1 118 ? 0.064 13.588 19.774 1.00 83.75 118 SER A N 1
ATOM 949 C CA . SER A 1 118 ? -1.313 13.098 19.770 1.00 83.75 118 SER A CA 1
ATOM 950 C C . SER A 1 118 ? -2.163 13.782 20.841 1.00 83.75 118 SER A C 1
ATOM 952 O O . SER A 1 118 ? -1.683 14.090 21.936 1.00 83.75 118 SER A O 1
ATOM 954 N N . GLU A 1 119 ? -3.446 13.972 20.526 1.00 87.12 119 GLU A N 1
ATOM 955 C CA . GLU A 1 119 ? -4.442 14.477 21.469 1.00 87.12 119 GLU A CA 1
ATOM 956 C C . GLU A 1 119 ? -4.458 13.617 22.737 1.00 87.12 119 GLU A C 1
ATOM 958 O O . GLU A 1 119 ? -4.526 12.386 22.686 1.00 87.12 119 GLU A O 1
ATOM 963 N N . LYS A 1 120 ? -4.361 14.280 23.891 1.00 90.25 120 LYS A N 1
ATOM 964 C CA . LYS A 1 120 ? -4.388 13.608 25.189 1.00 90.25 120 LYS A CA 1
ATOM 965 C C . LYS A 1 120 ? -5.832 13.444 25.654 1.00 90.25 120 LYS A C 1
ATOM 967 O O . LYS A 1 120 ? -6.624 14.371 25.463 1.00 90.25 120 LYS A O 1
ATOM 972 N N . PRO A 1 121 ? -6.158 12.334 26.337 1.00 93.19 121 PRO A N 1
ATOM 973 C CA . PRO A 1 121 ? -7.427 12.213 27.030 1.00 93.19 121 PRO A CA 1
ATOM 974 C C . PRO A 1 121 ? -7.661 13.387 27.983 1.00 93.19 121 PRO A C 1
ATOM 976 O O . PRO A 1 121 ? -6.733 13.910 28.605 1.00 93.19 121 PRO A O 1
ATOM 979 N N . SER A 1 122 ? -8.919 13.786 28.102 1.00 93.50 122 SER A N 1
ATOM 980 C CA . SER A 1 122 ? -9.379 14.841 29.003 1.00 93.50 122 SER A CA 1
ATOM 981 C C . SER A 1 122 ? -10.613 14.370 29.768 1.00 93.50 122 SER A C 1
ATOM 983 O O . SER A 1 122 ? -11.152 13.302 29.494 1.00 93.50 122 SER A O 1
ATOM 985 N N . LEU A 1 123 ? -11.106 15.188 30.700 1.00 94.00 123 LEU A N 1
ATOM 986 C CA . LEU A 1 123 ? -12.371 14.899 31.383 1.00 94.00 123 LEU A CA 1
ATOM 987 C C . LEU A 1 123 ? -13.562 14.831 30.411 1.00 94.00 123 LEU A C 1
ATOM 989 O O . LEU A 1 123 ? -14.509 14.097 30.668 1.00 94.00 123 LEU A O 1
ATOM 993 N N . GLN A 1 124 ? -13.514 15.580 29.303 1.00 94.00 124 GLN A N 1
ATOM 994 C CA . GLN A 1 124 ? -14.567 15.575 28.284 1.00 94.00 124 GLN A CA 1
ATOM 995 C C . GLN A 1 124 ? -14.427 14.401 27.303 1.00 94.00 124 GLN A C 1
ATOM 997 O O . GLN A 1 124 ? -15.432 13.851 26.864 1.00 94.00 124 GLN A O 1
ATOM 1002 N N . PHE A 1 125 ? -13.192 14.007 26.977 1.00 94.56 125 PHE A N 1
ATOM 1003 C CA . PHE A 1 125 ? -12.876 12.909 26.059 1.00 94.56 125 PHE A CA 1
ATOM 1004 C C . PHE A 1 125 ? -11.900 11.937 26.744 1.00 94.56 125 PHE A C 1
ATOM 1006 O O . PHE A 1 125 ? -10.687 12.062 26.561 1.00 94.56 125 PHE A O 1
ATOM 1013 N N . PRO A 1 126 ? -12.397 11.008 27.583 1.00 94.50 126 PRO A N 1
ATOM 1014 C CA . PRO A 1 126 ? -11.543 10.204 28.463 1.00 94.50 126 PRO A CA 1
ATOM 1015 C C . PRO A 1 126 ? -10.890 8.996 27.774 1.00 94.50 126 PRO A C 1
ATOM 1017 O O . PRO A 1 126 ? -9.993 8.382 28.347 1.00 94.50 126 PRO A O 1
ATOM 1020 N N . PHE A 1 127 ? -11.308 8.656 26.552 1.00 93.94 127 PHE A N 1
ATOM 1021 C CA . PHE A 1 127 ? -10.835 7.476 25.825 1.00 93.94 127 PHE A CA 1
ATOM 1022 C C . PHE A 1 127 ? -9.830 7.826 24.727 1.00 93.94 127 PHE A C 1
ATOM 1024 O O . PHE A 1 127 ? -9.941 8.857 24.065 1.00 93.94 127 PHE A O 1
ATOM 1031 N N . ILE A 1 128 ? -8.885 6.914 24.484 1.00 93.56 128 ILE A N 1
ATOM 1032 C CA . ILE A 1 128 ? -8.008 6.956 23.310 1.00 93.56 128 ILE A CA 1
ATOM 1033 C C . ILE A 1 128 ? -8.670 6.153 22.192 1.00 93.56 128 ILE A C 1
ATOM 1035 O O . ILE A 1 128 ? -8.831 4.938 22.303 1.00 93.56 128 ILE A O 1
ATOM 1039 N N . LEU A 1 129 ? -9.016 6.820 21.092 1.00 93.00 129 LEU A N 1
ATOM 1040 C CA . LEU A 1 129 ? -9.529 6.155 19.899 1.00 93.00 129 LEU A CA 1
ATOM 1041 C C . LEU A 1 129 ? -8.372 5.699 19.005 1.00 93.00 129 LEU A C 1
ATOM 1043 O O . LEU A 1 129 ? -7.576 6.510 18.534 1.00 93.00 129 LEU A O 1
ATOM 1047 N N . THR A 1 130 ? -8.314 4.400 18.714 1.00 93.19 130 THR A N 1
ATOM 1048 C CA . THR A 1 130 ? -7.408 3.838 17.703 1.00 93.19 130 THR A CA 1
ATOM 1049 C C . THR A 1 130 ? -8.207 3.166 16.592 1.00 93.19 130 THR A C 1
ATOM 1051 O O . THR A 1 130 ? -9.346 2.753 16.796 1.00 93.19 130 THR A O 1
ATOM 1054 N N . SER A 1 131 ? -7.630 3.075 15.390 1.00 93.00 131 SER A N 1
ATOM 1055 C CA . SER A 1 131 ? -8.256 2.387 14.256 1.00 93.00 131 SER A CA 1
ATOM 1056 C C . SER A 1 131 ? -7.429 1.185 13.808 1.00 93.00 131 SER A C 1
ATOM 1058 O O . SER A 1 131 ? -6.205 1.244 13.654 1.00 93.00 131 SER A O 1
ATOM 1060 N N . GLY A 1 132 ? -8.125 0.073 13.584 1.00 92.00 132 GLY A N 1
ATOM 1061 C CA . GLY A 1 132 ? -7.549 -1.221 13.241 1.00 92.00 132 GLY A CA 1
ATOM 1062 C C . GLY A 1 132 ? -7.934 -1.697 11.846 1.00 92.00 132 GLY A C 1
ATOM 1063 O O . GLY A 1 132 ? -8.620 -1.012 11.088 1.00 92.00 132 GLY A O 1
ATOM 1064 N N . ARG A 1 133 ? -7.418 -2.871 11.480 1.00 92.00 133 ARG A N 1
ATOM 1065 C CA . ARG A 1 133 ? -7.731 -3.563 10.224 1.00 92.00 133 ARG A CA 1
ATOM 1066 C C . ARG A 1 133 ? -8.359 -4.890 10.607 1.00 92.00 133 ARG A C 1
ATOM 1068 O O . ARG A 1 133 ? -7.878 -5.555 11.518 1.00 92.00 133 ARG A O 1
ATOM 1075 N N . ILE A 1 134 ? -9.395 -5.275 9.882 1.00 89.19 134 ILE A N 1
ATOM 1076 C CA . ILE A 1 134 ? -10.019 -6.584 10.028 1.00 89.19 134 ILE A CA 1
ATOM 1077 C C . ILE A 1 134 ? -9.359 -7.521 9.024 1.00 89.19 134 ILE A C 1
ATOM 1079 O O . ILE A 1 134 ? -9.240 -7.170 7.854 1.00 89.19 134 ILE A O 1
ATOM 1083 N N . ARG A 1 135 ? -8.951 -8.715 9.469 1.00 89.06 135 ARG A N 1
ATOM 1084 C CA . ARG A 1 135 ? -8.246 -9.711 8.641 1.00 89.06 135 ARG A CA 1
ATOM 1085 C C . ARG A 1 135 ? -8.926 -9.960 7.288 1.00 89.06 135 ARG A C 1
ATOM 1087 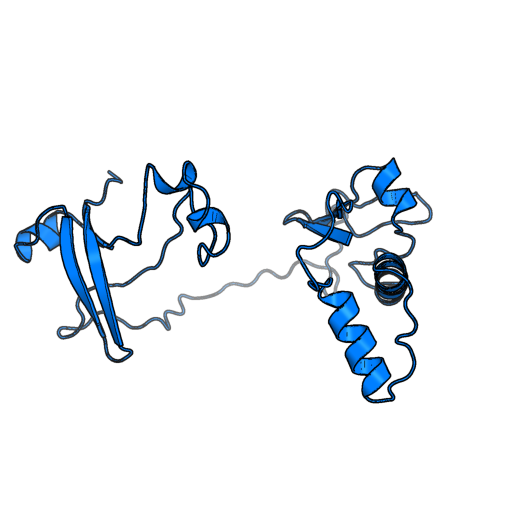O O . ARG A 1 135 ? -8.247 -10.054 6.271 1.00 89.06 135 ARG A O 1
ATOM 1094 N N . ASP A 1 136 ? -10.253 -10.075 7.296 1.00 90.88 136 ASP A N 1
ATOM 1095 C CA . ASP A 1 136 ? -11.036 -10.514 6.135 1.00 90.88 136 ASP A CA 1
ATOM 1096 C C . ASP A 1 136 ? -11.372 -9.374 5.160 1.00 90.88 136 ASP A C 1
ATOM 1098 O O . ASP A 1 136 ? -11.758 -9.630 4.018 1.00 90.88 136 ASP A O 1
ATOM 1102 N N . HIS A 1 137 ? -11.192 -8.116 5.579 1.00 93.31 137 HIS A N 1
ATOM 1103 C CA . HIS A 1 137 ? -11.574 -6.941 4.801 1.00 93.31 137 HIS A CA 1
ATOM 1104 C C . HIS A 1 137 ? -10.376 -6.082 4.432 1.00 93.31 137 HIS A C 1
ATOM 1106 O O . HIS A 1 137 ? -9.419 -5.919 5.181 1.00 93.31 137 HIS A O 1
ATOM 1112 N N . TRP A 1 138 ? -10.447 -5.491 3.243 1.00 92.06 138 TRP A N 1
ATOM 1113 C CA . TRP A 1 138 ? -9.360 -4.689 2.696 1.00 92.06 138 TRP A CA 1
ATOM 1114 C C . TRP A 1 138 ? -9.828 -3.253 2.534 1.00 92.06 138 TRP A C 1
ATOM 1116 O O . TRP A 1 138 ? -10.734 -2.981 1.741 1.00 92.06 138 TRP A O 1
ATOM 1126 N N . HIS A 1 139 ? -9.196 -2.353 3.286 1.00 93.00 139 HIS A N 1
ATOM 1127 C CA . HIS A 1 139 ? -9.484 -0.919 3.308 1.00 93.00 139 HIS A CA 1
ATOM 1128 C C . HIS A 1 139 ? -10.993 -0.622 3.324 1.00 93.00 139 HIS A C 1
ATOM 1130 O O . HIS A 1 139 ? -11.684 -0.979 4.268 1.00 93.00 139 HIS A O 1
ATOM 1136 N N . THR A 1 140 ? -11.507 0.009 2.268 1.00 91.94 140 THR A N 1
ATOM 1137 C CA . THR A 1 140 ? -12.882 0.506 2.149 1.00 91.94 140 THR A CA 1
ATOM 1138 C C . THR A 1 140 ? -13.899 -0.557 1.734 1.00 91.94 140 THR A C 1
ATOM 1140 O O . THR A 1 140 ? -15.033 -0.219 1.409 1.00 91.94 140 THR A O 1
ATOM 1143 N N . MET A 1 141 ? -13.511 -1.836 1.681 1.00 92.88 141 MET A N 1
ATOM 1144 C CA . MET A 1 141 ? -14.401 -2.967 1.378 1.00 92.88 141 MET A CA 1
ATOM 1145 C C . MET A 1 141 ? -15.094 -2.918 0.004 1.00 92.88 141 MET A C 1
ATOM 1147 O O . MET A 1 141 ? -15.937 -3.761 -0.292 1.00 92.88 141 MET A O 1
ATOM 1151 N N . THR A 1 142 ? -14.703 -2.015 -0.899 1.00 93.94 142 THR A N 1
ATOM 1152 C CA . THR A 1 142 ? -15.327 -1.864 -2.230 1.00 93.94 142 THR A CA 1
ATOM 1153 C C . THR A 1 142 ? -15.232 -3.124 -3.101 1.00 93.94 142 THR A C 1
ATOM 1155 O O . THR A 1 142 ? -16.049 -3.319 -4.007 1.00 93.94 142 THR A O 1
ATOM 1158 N N . LYS A 1 143 ? -14.252 -3.993 -2.810 1.00 92.88 143 LYS A N 1
ATOM 1159 C CA . LYS A 1 143 ? -14.087 -5.328 -3.405 1.00 92.88 143 LYS A CA 1
ATOM 1160 C C . LYS A 1 143 ? -14.471 -6.441 -2.431 1.00 92.88 143 LYS A C 1
ATOM 1162 O O . LYS A 1 143 ? -15.356 -7.234 -2.732 1.00 92.88 143 LYS A O 1
ATOM 1167 N N . THR A 1 144 ? -13.820 -6.501 -1.271 1.00 93.31 144 THR A N 1
ATOM 1168 C CA . THR A 1 144 ? -13.967 -7.603 -0.303 1.00 93.31 144 THR A CA 1
ATOM 1169 C C . THR A 1 144 ? -15.354 -7.668 0.332 1.00 93.31 144 THR A C 1
ATOM 1171 O O . THR A 1 144 ? -15.883 -8.764 0.488 1.00 93.31 144 THR A O 1
ATOM 1174 N N . GLY A 1 145 ? -16.018 -6.528 0.543 1.00 91.38 145 GLY A N 1
ATOM 1175 C CA . GLY A 1 145 ? -17.397 -6.474 1.041 1.00 91.38 145 GLY A CA 1
ATOM 1176 C C . GLY A 1 145 ? -18.444 -7.029 0.068 1.00 91.38 145 GLY A C 1
ATOM 1177 O O . GLY A 1 145 ? -19.564 -7.316 0.478 1.00 91.38 145 GLY A O 1
ATOM 1178 N N . LYS A 1 146 ? -18.100 -7.237 -1.213 1.00 92.88 146 LYS A N 1
ATOM 1179 C CA . LYS A 1 146 ? -18.978 -7.890 -2.204 1.00 92.88 146 LYS A CA 1
ATOM 1180 C C . LYS A 1 146 ? -18.835 -9.416 -2.215 1.00 92.88 146 LYS A C 1
ATOM 1182 O O . LYS A 1 146 ? -19.593 -10.097 -2.902 1.00 92.88 146 LYS A O 1
ATOM 1187 N N . VAL A 1 147 ? -17.859 -9.969 -1.493 1.00 93.38 147 VAL A N 1
ATOM 1188 C CA . VAL A 1 147 ? -17.594 -11.410 -1.457 1.00 93.38 147 VAL A CA 1
ATOM 1189 C C . VAL A 1 147 ? -18.285 -12.016 -0.239 1.00 93.38 147 VAL A C 1
ATOM 1191 O O . VAL A 1 147 ? -17.815 -11.884 0.888 1.00 93.38 147 VAL A O 1
ATOM 1194 N N . ASN A 1 148 ? -19.379 -12.749 -0.468 1.00 92.62 148 ASN A N 1
ATOM 1195 C CA . ASN A 1 148 ? -20.199 -13.344 0.599 1.00 92.62 148 ASN A CA 1
ATOM 1196 C C . ASN A 1 148 ? -19.406 -14.181 1.611 1.00 92.62 148 ASN A C 1
ATOM 1198 O O . ASN A 1 148 ? -19.763 -14.210 2.784 1.00 92.62 148 ASN A O 1
ATOM 1202 N N . LEU A 1 149 ? -18.347 -14.868 1.168 1.00 91.88 149 LEU A N 1
ATOM 1203 C CA . LEU A 1 149 ? -17.498 -15.670 2.048 1.00 91.88 149 LEU A CA 1
ATOM 1204 C C . LEU A 1 149 ? -16.755 -14.808 3.082 1.00 91.88 149 LEU A C 1
ATOM 1206 O O . LEU A 1 149 ? -16.691 -15.197 4.244 1.00 91.88 149 LEU A O 1
ATOM 1210 N N . LEU A 1 150 ? -16.248 -13.638 2.679 1.00 90.31 150 LEU A N 1
ATOM 1211 C CA . LEU A 1 150 ? -15.512 -12.721 3.562 1.00 90.31 150 LEU A CA 1
ATOM 1212 C C . LEU A 1 150 ? -16.441 -12.026 4.567 1.00 90.31 150 LEU A C 1
ATOM 1214 O O . LEU A 1 150 ? -16.039 -11.717 5.681 1.00 90.31 150 LEU A O 1
ATOM 1218 N N . ASN A 1 151 ? -17.718 -11.873 4.217 1.00 88.38 151 ASN A N 1
ATOM 1219 C CA . ASN A 1 151 ? -18.744 -11.318 5.099 1.00 88.38 151 ASN A CA 1
ATOM 1220 C C . ASN A 1 151 ? -19.271 -12.316 6.151 1.00 88.38 151 ASN A C 1
ATOM 1222 O O . ASN A 1 151 ? -20.245 -12.013 6.836 1.00 88.38 151 ASN A O 1
ATOM 1226 N N . ARG A 1 152 ? -18.728 -13.536 6.270 1.00 87.25 152 ARG A N 1
ATOM 1227 C CA . ARG A 1 152 ? -19.259 -14.518 7.237 1.00 87.25 152 ARG A CA 1
ATOM 1228 C C . ARG A 1 152 ? -18.811 -14.265 8.672 1.00 87.25 152 ARG A C 1
ATOM 1230 O O . ARG A 1 152 ? -19.606 -14.521 9.567 1.00 87.25 152 ARG A O 1
ATOM 1237 N N . HIS A 1 153 ? -17.587 -13.778 8.878 1.00 81.50 153 HIS A N 1
ATOM 1238 C CA . HIS A 1 153 ? -17.057 -13.530 10.222 1.00 81.50 153 HIS A CA 1
ATOM 1239 C C . HIS A 1 153 ? -17.418 -12.130 10.712 1.00 81.50 153 HIS A C 1
ATOM 1241 O O . HIS A 1 153 ? -18.121 -11.995 11.703 1.00 81.50 153 HIS A O 1
ATOM 1247 N N . ILE A 1 154 ? -16.989 -11.093 9.989 1.00 82.38 154 ILE A N 1
ATOM 1248 C CA . ILE A 1 154 ? -17.215 -9.696 10.370 1.00 82.38 154 ILE A CA 1
ATOM 1249 C C . ILE A 1 154 ? -17.860 -8.982 9.185 1.00 82.38 154 ILE A C 1
ATOM 1251 O O . ILE A 1 154 ? -17.300 -8.942 8.091 1.00 82.38 154 ILE A O 1
ATOM 1255 N N . LYS A 1 155 ? -19.074 -8.461 9.379 1.00 77.12 155 LYS A N 1
ATOM 1256 C CA . LYS A 1 155 ? -19.887 -7.848 8.309 1.00 77.12 155 LYS A CA 1
ATOM 1257 C C . LYS A 1 155 ? -19.777 -6.333 8.244 1.00 77.12 155 LYS A C 1
ATOM 1259 O O . LYS A 1 155 ? -20.089 -5.744 7.214 1.00 77.12 155 LYS A O 1
ATOM 1264 N N . ALA A 1 156 ? -19.379 -5.717 9.343 1.00 81.62 156 ALA A N 1
ATOM 1265 C CA . ALA A 1 156 ? -19.338 -4.279 9.504 1.00 81.62 156 ALA A CA 1
ATOM 1266 C C . ALA A 1 156 ? -18.218 -3.909 10.473 1.00 81.62 156 ALA A C 1
ATOM 1268 O O . ALA A 1 156 ? -17.599 -4.777 11.091 1.00 81.62 156 ALA A O 1
ATOM 1269 N N . MET A 1 157 ? -17.967 -2.611 10.599 1.00 89.69 157 MET A N 1
ATOM 1270 C CA . MET A 1 157 ? -17.141 -2.111 11.687 1.00 89.69 157 MET A CA 1
ATOM 1271 C C . MET A 1 157 ? -17.744 -2.482 13.047 1.00 89.69 157 MET A C 1
ATOM 1273 O O . MET A 1 157 ? -18.960 -2.621 13.182 1.00 89.69 157 MET A O 1
ATOM 1277 N N . TYR A 1 158 ? -16.882 -2.575 14.047 1.00 92.88 158 TYR A N 1
ATOM 1278 C CA . TYR A 1 158 ? -17.246 -2.730 15.447 1.00 92.88 158 TYR A CA 1
ATOM 1279 C C . TYR A 1 158 ? -16.318 -1.864 16.298 1.00 92.88 158 TYR A C 1
ATOM 1281 O O . TYR A 1 158 ? -15.277 -1.393 15.826 1.00 92.88 158 TYR A O 1
ATOM 1289 N N . VAL A 1 159 ? -16.719 -1.637 17.543 1.00 94.75 159 VAL A N 1
ATOM 1290 C CA . VAL A 1 159 ? -15.943 -0.895 18.533 1.00 94.75 159 VAL A CA 1
ATOM 1291 C C . VAL A 1 159 ? -15.413 -1.880 19.558 1.00 94.75 159 VAL A C 1
ATOM 1293 O O . VAL A 1 159 ? -16.165 -2.380 20.388 1.00 94.75 159 VAL A O 1
ATOM 1296 N N . GLU A 1 160 ? -14.115 -2.160 19.493 1.00 93.94 160 GLU A N 1
ATOM 1297 C CA . GLU A 1 160 ? -13.434 -2.958 20.512 1.00 93.94 160 GLU A CA 1
ATOM 1298 C C . GLU A 1 160 ? -13.223 -2.094 21.759 1.00 93.94 160 GLU A C 1
ATOM 1300 O O . GLU A 1 160 ? -12.613 -1.024 21.685 1.00 93.94 160 GLU A O 1
ATOM 1305 N N . MET A 1 161 ? -13.760 -2.536 22.896 1.00 93.88 161 MET A N 1
ATOM 1306 C CA . MET A 1 161 ? -13.699 -1.797 24.159 1.00 93.88 161 MET A CA 1
ATOM 1307 C C . MET A 1 161 ? -13.300 -2.717 25.310 1.00 93.88 161 MET A C 1
ATOM 1309 O O . MET A 1 161 ? -13.819 -3.832 25.446 1.00 93.88 161 MET A O 1
ATOM 1313 N N . ASN A 1 162 ? -12.422 -2.210 26.181 1.00 94.31 162 ASN A N 1
ATOM 1314 C CA . ASN A 1 162 ? -12.027 -2.889 27.407 1.00 94.31 162 ASN A CA 1
ATOM 1315 C C . ASN A 1 162 ? -13.258 -3.281 28.245 1.00 94.31 162 ASN A C 1
ATOM 1317 O O . ASN A 1 162 ? -14.193 -2.498 28.415 1.00 94.31 162 ASN A O 1
ATOM 1321 N N . ASN A 1 163 ? -13.252 -4.501 28.787 1.00 93.50 163 ASN A N 1
ATOM 1322 C CA . ASN A 1 163 ? -14.397 -5.038 29.525 1.00 93.50 163 ASN A CA 1
ATOM 1323 C C . ASN A 1 163 ? -14.719 -4.255 30.812 1.00 93.50 163 ASN A C 1
ATOM 1325 O O . ASN A 1 163 ? -15.891 -4.134 31.159 1.00 93.50 163 ASN A O 1
ATOM 1329 N N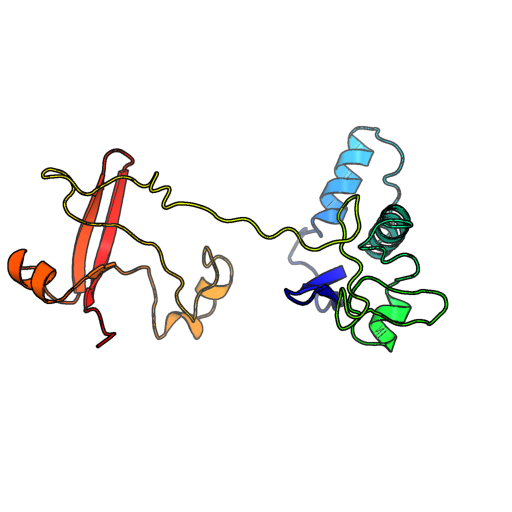 . ASN A 1 164 ? -13.715 -3.705 31.505 1.00 94.56 164 ASN A N 1
ATOM 1330 C CA . ASN A 1 164 ? -13.936 -2.930 32.728 1.00 94.56 164 ASN A CA 1
ATOM 1331 C C . ASN A 1 164 ? -14.554 -1.563 32.421 1.00 94.56 164 ASN A C 1
ATOM 1333 O O . ASN A 1 164 ? -15.486 -1.159 33.112 1.00 94.56 164 ASN A O 1
ATOM 1337 N N . ASP A 1 165 ? -14.083 -0.886 31.372 1.00 94.56 165 ASP A N 1
ATOM 1338 C CA . ASP A 1 165 ? -14.650 0.396 30.934 1.00 94.56 165 ASP A CA 1
ATOM 1339 C C . ASP A 1 165 ? -16.103 0.218 30.476 1.00 94.56 165 ASP A C 1
ATOM 1341 O O . ASP A 1 165 ? -16.989 0.964 30.894 1.00 94.56 165 ASP A O 1
ATOM 1345 N N . ALA A 1 166 ? -16.372 -0.829 29.687 1.00 94.75 166 ALA A N 1
ATOM 1346 C CA . ALA A 1 166 ? -17.726 -1.173 29.264 1.00 94.75 166 ALA A CA 1
ATOM 1347 C C . ALA A 1 166 ? -18.642 -1.444 30.470 1.00 94.75 166 ALA A C 1
ATOM 1349 O O . ALA A 1 166 ? -19.756 -0.924 30.528 1.00 94.75 166 ALA A O 1
A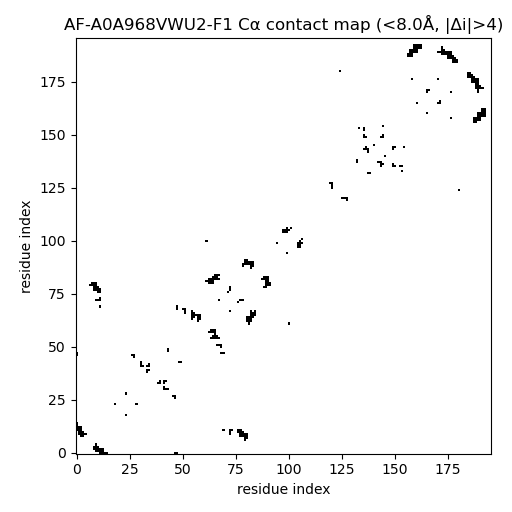TOM 1350 N N . TRP A 1 167 ? -18.157 -2.190 31.472 1.00 95.38 167 TRP A N 1
ATOM 1351 C CA . TRP A 1 167 ? -18.902 -2.455 32.704 1.00 95.38 167 TRP A CA 1
ATOM 1352 C C . TRP A 1 167 ? -19.212 -1.176 33.494 1.00 95.38 167 TRP A C 1
ATOM 1354 O O . TRP A 1 167 ? -20.353 -0.994 33.918 1.00 95.38 167 TRP A O 1
ATOM 1364 N N . GLN A 1 168 ? -18.244 -0.264 33.644 1.00 95.69 168 GLN A N 1
ATOM 1365 C CA . GLN A 1 168 ? -18.446 1.024 34.326 1.00 95.69 168 GLN A CA 1
ATOM 1366 C C . GLN A 1 168 ? -19.465 1.917 33.608 1.00 95.69 168 GLN A C 1
ATOM 1368 O O . GLN A 1 168 ? -20.227 2.628 34.261 1.00 95.69 168 GLN A O 1
ATOM 1373 N N . LEU A 1 169 ? -19.500 1.862 32.275 1.00 95.19 169 LEU A N 1
ATOM 1374 C CA . LEU A 1 169 ? -20.455 2.598 31.445 1.00 95.19 169 LEU A CA 1
ATOM 1375 C C . LEU A 1 169 ? -21.812 1.890 31.290 1.00 95.19 169 LEU A C 1
ATOM 1377 O O . LEU A 1 169 ? -22.723 2.448 30.682 1.00 95.19 169 LEU A O 1
ATOM 1381 N N . GLY A 1 170 ? -21.965 0.670 31.816 1.00 96.31 170 GLY A N 1
ATOM 1382 C CA . GLY A 1 170 ? -23.181 -0.130 31.660 1.00 96.31 170 GLY A CA 1
ATOM 1383 C C . GLY A 1 170 ? -23.420 -0.649 30.235 1.00 96.31 170 GLY A C 1
ATOM 1384 O O . GLY A 1 170 ? -24.551 -1.004 29.907 1.00 96.31 170 GLY A O 1
ATOM 1385 N N . ILE A 1 171 ? -22.376 -0.699 29.405 1.00 96.31 171 ILE A N 1
ATOM 1386 C CA . ILE A 1 171 ? -22.410 -1.144 28.007 1.00 96.31 171 ILE A CA 1
ATOM 1387 C C . ILE A 1 171 ? -22.190 -2.658 27.950 1.00 96.31 171 ILE A C 1
ATOM 1389 O O . ILE A 1 171 ? -21.225 -3.185 28.507 1.00 96.31 171 ILE A O 1
ATOM 1393 N N . LYS A 1 172 ? -23.069 -3.369 27.245 1.00 95.19 172 LYS A N 1
ATOM 1394 C CA . LYS A 1 172 ? -22.997 -4.820 27.041 1.00 95.19 172 LYS A CA 1
ATOM 1395 C C . LYS A 1 172 ? -22.444 -5.169 25.663 1.00 95.19 172 LYS A C 1
ATOM 1397 O O . LYS A 1 172 ? -22.289 -4.332 24.779 1.00 95.19 172 LYS A O 1
ATOM 1402 N N . GLU A 1 173 ? -22.104 -6.441 25.488 1.00 93.81 173 GLU A N 1
ATOM 1403 C CA . GLU A 1 173 ? -21.724 -6.993 24.185 1.00 93.81 173 GLU A CA 1
ATOM 1404 C C . GLU A 1 173 ? -22.815 -6.741 23.134 1.00 93.81 173 GLU A C 1
ATOM 1406 O O . GLU A 1 173 ? -23.990 -6.989 23.403 1.00 93.81 173 GLU A O 1
ATOM 1411 N N . ASN A 1 174 ? -22.418 -6.305 21.936 1.00 93.25 174 ASN A N 1
ATOM 1412 C CA . ASN A 1 174 ? -23.287 -5.934 20.812 1.00 93.25 174 ASN A CA 1
ATOM 1413 C C . ASN A 1 174 ? -24.188 -4.707 21.021 1.00 93.25 174 ASN A C 1
ATOM 1415 O O . ASN A 1 174 ? -24.953 -4.376 20.111 1.00 93.25 174 ASN A O 1
ATOM 1419 N N . ASP A 1 175 ? -24.093 -4.003 22.153 1.00 95.69 175 ASP A N 1
ATOM 1420 C CA . ASP A 1 175 ? -24.774 -2.716 22.293 1.00 95.69 175 ASP A CA 1
ATOM 1421 C C . ASP A 1 175 ? -24.234 -1.733 21.248 1.00 95.69 175 ASP A C 1
ATOM 1423 O O . ASP A 1 175 ? -23.035 -1.699 20.953 1.00 95.69 175 ASP A O 1
ATOM 1427 N N . LEU A 1 176 ? -25.124 -0.921 20.675 1.00 96.38 176 LEU A N 1
ATOM 1428 C CA . LEU A 1 176 ? -24.709 0.169 19.800 1.00 96.38 176 LEU A CA 1
ATOM 1429 C C . LEU A 1 176 ? -24.086 1.273 20.648 1.00 96.38 176 LEU A C 1
ATOM 1431 O O . LEU A 1 176 ? -24.739 1.836 21.524 1.00 96.38 176 LEU A O 1
ATOM 1435 N N . VAL A 1 177 ? -22.832 1.596 20.350 1.00 96.06 177 VAL A N 1
ATOM 1436 C CA . VAL A 1 177 ? -22.084 2.663 21.010 1.00 96.06 177 VAL A CA 1
ATOM 1437 C C . VAL A 1 177 ? -21.760 3.758 20.010 1.00 96.06 177 VAL A C 1
ATOM 1439 O O . VAL A 1 177 ? -21.351 3.485 18.878 1.00 96.06 177 VAL A O 1
ATOM 1442 N N . THR A 1 178 ? -21.932 5.005 20.434 1.00 96.56 178 THR A N 1
ATOM 1443 C CA . THR A 1 178 ? -21.525 6.179 19.664 1.00 96.56 178 THR A CA 1
ATOM 1444 C C . THR A 1 178 ? -20.203 6.694 20.211 1.00 96.56 178 THR A C 1
ATOM 1446 O O . THR A 1 178 ? -20.097 7.039 21.386 1.00 96.56 178 THR A O 1
ATOM 1449 N N . ILE A 1 179 ? -19.192 6.748 19.349 1.00 95.56 179 ILE A N 1
ATOM 1450 C CA . ILE A 1 179 ? -17.917 7.408 19.619 1.00 95.56 179 ILE A CA 1
ATOM 1451 C C . ILE A 1 179 ? -18.011 8.810 19.032 1.00 95.56 179 ILE A C 1
ATOM 1453 O O . ILE A 1 179 ? -18.302 8.942 17.844 1.00 95.56 179 ILE A O 1
ATOM 1457 N N . SER A 1 180 ? -17.736 9.840 19.827 1.00 95.50 180 SER A N 1
ATOM 1458 C CA . SER A 1 180 ? -17.772 11.229 19.368 1.00 95.50 180 SER A CA 1
ATOM 1459 C C . SER A 1 180 ? -16.605 12.056 19.904 1.00 95.50 180 SER A C 1
ATOM 1461 O O . SER A 1 180 ? -16.081 11.813 20.993 1.00 95.50 180 SER A O 1
ATOM 1463 N N . ASN A 1 181 ? -16.179 13.036 19.109 1.00 94.12 181 ASN A N 1
ATOM 1464 C CA . ASN A 1 181 ? -15.254 14.096 19.502 1.00 94.12 181 ASN A CA 1
ATOM 1465 C C . ASN A 1 181 ? -15.572 15.393 18.735 1.00 94.12 181 ASN A C 1
ATOM 1467 O O . ASN A 1 181 ? -16.625 15.522 18.113 1.00 94.12 181 ASN A O 1
ATOM 1471 N N . THR A 1 182 ? -14.664 16.367 18.761 1.00 93.56 182 THR A N 1
ATOM 1472 C CA . THR A 1 182 ? -14.816 17.645 18.044 1.00 93.56 182 THR A CA 1
ATOM 1473 C C . THR A 1 182 ? -14.859 17.508 16.518 1.00 93.56 182 THR A C 1
ATOM 1475 O O . THR A 1 182 ? -15.337 18.422 15.850 1.00 93.56 182 THR A O 1
ATOM 1478 N N . ASN A 1 183 ? -14.383 16.390 15.961 1.00 94.06 183 ASN A N 1
ATOM 1479 C CA . ASN A 1 183 ? -14.314 16.150 14.519 1.00 94.06 183 ASN A CA 1
ATOM 1480 C C . ASN A 1 183 ? -15.542 15.405 13.970 1.00 94.06 183 ASN A C 1
ATOM 1482 O O . ASN A 1 183 ? -15.737 15.374 12.756 1.00 94.06 183 ASN A O 1
ATOM 1486 N N . GLY A 1 184 ? -16.363 14.802 14.833 1.00 96.00 184 GLY A N 1
ATOM 1487 C CA . GLY A 1 184 ? -17.581 14.106 14.431 1.00 96.00 184 GLY A CA 1
ATOM 1488 C C . GLY A 1 184 ? -17.920 12.926 15.329 1.00 96.00 184 GLY A C 1
ATOM 1489 O O . GLY A 1 184 ? -17.384 12.774 16.427 1.00 96.00 184 GLY A O 1
ATOM 1490 N N . GLU A 1 185 ? -18.817 12.079 14.834 1.00 96.81 185 GLU A N 1
ATOM 1491 C CA . GLU A 1 185 ? -19.289 10.895 15.539 1.00 96.81 185 GLU A CA 1
ATOM 1492 C C . GLU A 1 185 ? -19.432 9.688 14.611 1.00 96.81 185 GLU A C 1
ATOM 1494 O O . GLU A 1 185 ? -19.647 9.817 13.404 1.00 96.81 185 GLU A O 1
ATOM 1499 N N . VAL A 1 186 ? -19.311 8.496 15.187 1.00 95.69 186 VAL A N 1
ATOM 1500 C CA . VAL A 1 186 ? -19.546 7.223 14.510 1.00 95.69 186 VAL A CA 1
ATOM 1501 C C . VAL A 1 186 ? -20.213 6.255 15.476 1.00 95.69 186 VAL A C 1
ATOM 1503 O O . VAL A 1 186 ? -19.862 6.203 16.652 1.00 95.69 186 VAL A O 1
ATOM 1506 N N . THR A 1 187 ? -21.178 5.482 14.983 1.00 96.25 187 THR A N 1
ATOM 1507 C CA . THR A 1 187 ? -21.892 4.483 15.786 1.00 96.25 187 THR A CA 1
ATOM 1508 C C . THR A 1 187 ? -21.619 3.087 15.251 1.00 96.25 187 THR A C 1
ATOM 1510 O O . THR A 1 187 ? -21.695 2.855 14.044 1.00 96.25 187 THR A O 1
ATOM 1513 N N . GLY A 1 188 ? -21.316 2.153 16.147 1.00 94.50 188 GLY A N 1
ATOM 1514 C CA . GLY A 1 188 ? -21.094 0.751 15.812 1.00 94.50 188 GLY A CA 1
ATOM 1515 C C . GLY A 1 188 ? -21.405 -0.168 16.991 1.00 94.50 188 GLY A C 1
ATOM 1516 O O . GLY A 1 188 ? -21.502 0.307 18.122 1.00 94.50 188 GLY A O 1
ATOM 1517 N N . PRO A 1 189 ? -21.589 -1.474 16.749 1.00 95.00 189 PRO A N 1
ATOM 1518 C CA . PRO A 1 189 ? -21.749 -2.441 17.826 1.00 95.00 189 PRO A CA 1
ATOM 1519 C C . PRO A 1 189 ? -20.451 -2.557 18.628 1.00 95.00 189 PRO A C 1
ATOM 1521 O O . PRO A 1 189 ? -19.356 -2.560 18.056 1.00 95.00 189 PRO A O 1
ATOM 1524 N N . ARG A 1 190 ? -20.576 -2.668 19.948 1.00 93.62 190 ARG A N 1
ATOM 1525 C CA . ARG A 1 190 ? -19.457 -2.964 20.837 1.00 93.62 190 ARG A CA 1
ATOM 1526 C C . ARG A 1 190 ? -19.080 -4.439 20.739 1.00 93.62 190 ARG A C 1
ATOM 1528 O O . ARG A 1 190 ? -19.943 -5.296 20.918 1.00 93.62 190 ARG A O 1
ATOM 1535 N N . GLU A 1 191 ? -17.793 -4.711 20.556 1.00 90.81 191 GLU A N 1
ATOM 1536 C CA . GLU A 1 191 ? -17.202 -6.021 20.828 1.00 90.81 191 GLU A CA 1
ATOM 1537 C C . GLU A 1 191 ? -16.261 -5.948 22.032 1.00 90.81 191 GLU A C 1
ATOM 1539 O O . GLU A 1 191 ? -15.558 -4.954 22.256 1.00 90.81 191 GLU A O 1
ATOM 1544 N N . GLY A 1 192 ? -16.269 -7.003 22.838 1.00 81.25 192 GLY A N 1
ATOM 1545 C CA . GLY A 1 192 ? -15.335 -7.159 23.939 1.00 81.25 192 GLY A CA 1
ATOM 1546 C C . GLY A 1 192 ? -13.908 -7.348 23.443 1.00 81.25 192 GLY A C 1
ATOM 1547 O O . GLY A 1 192 ? -13.662 -8.052 22.465 1.00 81.25 192 GLY A O 1
ATOM 1548 N N . ASP A 1 193 ? -12.953 -6.740 24.145 1.00 75.50 193 ASP A N 1
ATOM 1549 C CA . ASP A 1 193 ? -11.540 -7.021 23.904 1.00 75.50 193 ASP A CA 1
ATOM 1550 C C . ASP A 1 193 ? -11.260 -8.512 24.175 1.00 75.50 193 ASP A C 1
ATOM 1552 O O . ASP A 1 193 ? -11.416 -9.002 25.300 1.00 75.50 193 ASP A O 1
ATOM 1556 N N . THR A 1 194 ? -10.905 -9.240 23.113 1.00 64.75 194 THR A N 1
ATOM 1557 C CA . THR A 1 194 ? -10.613 -10.683 23.141 1.00 64.75 194 THR A CA 1
ATOM 1558 C C . THR A 1 194 ? -9.133 -10.975 23.390 1.00 64.75 194 THR A C 1
ATOM 1560 O O . THR A 1 194 ? -8.748 -12.140 23.497 1.00 64.75 194 THR A O 1
ATOM 1563 N N . ARG A 1 195 ? -8.290 -9.940 23.488 1.00 59.38 195 ARG A N 1
ATOM 1564 C CA . ARG A 1 195 ? -6.845 -10.061 23.681 1.00 59.38 195 ARG A CA 1
ATOM 1565 C C . ARG A 1 195 ? -6.526 -10.025 25.177 1.00 59.38 195 ARG A C 1
ATOM 1567 O O . ARG A 1 195 ? -6.191 -8.980 25.727 1.00 59.38 195 ARG A O 1
ATOM 1574 N N . GLN A 1 196 ? -6.645 -11.181 25.829 1.00 40.03 196 GLN A N 1
ATOM 1575 C CA . GLN A 1 196 ? -5.980 -11.463 27.110 1.00 40.03 196 GLN A CA 1
ATOM 1576 C C . GLN A 1 196 ? -4.683 -12.233 26.876 1.00 40.03 196 GLN A C 1
ATOM 1578 O O . GLN A 1 196 ? -4.688 -13.137 26.008 1.00 40.03 196 GLN A O 1
#